Protein AF-A0A679I363-F1 (afdb_monomer_lite)

Organism: NCBI:txid1751046

Secondary structure (DSSP, 8-state):
-HHIIIIISTT-TT-SSSSSPPSEEEEEEHHHHHHHHHHHHHHT-PEEEEEE---TT--HHHHHHHHHHHHHHHHHHHHH-GGGTT--EEEE--HHHH--HHHHHT-TTS--SHHHHTTGGGS-HHHHTTS-SS--TT--SEEEEEEE-TTS-EEEEEEEE----GGGTTS--PPTTPPP---TT-------

Structure (mmCIF, N/CA/C/O backbone):
data_AF-A0A679I363-F1
#
_entry.id   AF-A0A679I363-F1
#
loop_
_atom_site.group_PDB
_atom_site.id
_atom_site.type_symbol
_atom_site.label_atom_id
_atom_site.label_alt_id
_atom_site.label_comp_id
_atom_site.label_asym_id
_atom_site.label_entity_id
_atom_site.label_seq_id
_atom_site.pdbx_PDB_ins_code
_atom_site.Cartn_x
_atom_site.Cartn_y
_atom_site.Cartn_z
_atom_site.occupancy
_atom_site.B_iso_or_equiv
_atom_site.auth_seq_id
_atom_site.auth_comp_id
_atom_site.auth_asym_id
_atom_site.auth_atom_id
_atom_site.pdbx_PDB_model_num
ATOM 1 N N . MET A 1 1 ? 6.541 2.238 17.363 1.00 85.38 1 MET A N 1
ATOM 2 C CA . MET A 1 1 ? 6.808 2.680 15.977 1.00 85.38 1 MET A CA 1
ATOM 3 C C . MET A 1 1 ? 5.741 3.688 15.541 1.00 85.38 1 MET A C 1
ATOM 5 O O . MET A 1 1 ? 4.605 3.543 15.981 1.00 85.38 1 MET A O 1
ATOM 9 N N . ALA A 1 2 ? 6.091 4.707 14.744 1.00 90.81 2 ALA A N 1
ATOM 10 C CA . ALA A 1 2 ? 5.220 5.851 14.433 1.00 90.81 2 ALA A CA 1
ATOM 11 C C . ALA A 1 2 ? 3.953 5.482 13.638 1.00 90.81 2 ALA A C 1
ATOM 13 O O . ALA A 1 2 ? 2.860 5.870 14.044 1.00 90.81 2 ALA A O 1
ATOM 14 N N . LEU A 1 3 ? 4.075 4.658 12.588 1.00 93.06 3 LEU A N 1
ATOM 15 C CA . LEU A 1 3 ? 2.931 4.187 11.789 1.00 93.06 3 LEU A CA 1
ATOM 16 C C . LEU A 1 3 ? 1.890 3.439 12.634 1.00 93.06 3 LEU A C 1
ATOM 18 O O . LEU A 1 3 ? 0.711 3.771 12.573 1.00 93.06 3 LEU A O 1
ATOM 22 N N . LYS A 1 4 ? 2.324 2.499 13.488 1.00 95.06 4 LYS A N 1
ATOM 23 C CA . LYS A 1 4 ? 1.455 1.813 14.467 1.00 95.06 4 LYS A CA 1
ATOM 24 C C . LYS A 1 4 ? 0.712 2.815 15.356 1.00 95.06 4 LYS A C 1
ATOM 26 O O . LYS A 1 4 ? -0.486 2.689 15.560 1.00 95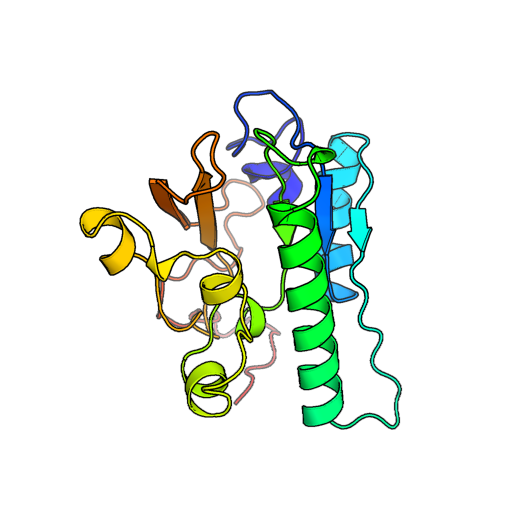.06 4 LYS A O 1
ATOM 31 N N . ALA A 1 5 ? 1.435 3.779 15.923 1.00 95.56 5 ALA A N 1
ATOM 32 C CA . ALA A 1 5 ? 0.883 4.686 16.926 1.00 95.56 5 ALA A CA 1
ATOM 33 C C . ALA A 1 5 ? -0.070 5.737 16.339 1.00 95.56 5 ALA A C 1
ATOM 35 O O . ALA A 1 5 ? -0.952 6.209 17.052 1.00 95.56 5 ALA A O 1
ATOM 36 N N . GLN A 1 6 ? 0.118 6.131 15.077 1.00 95.25 6 GLN A N 1
ATOM 37 C CA . GLN A 1 6 ? -0.657 7.221 14.484 1.00 95.25 6 GLN A CA 1
ATOM 38 C C . GLN A 1 6 ? -1.665 6.783 13.437 1.00 95.25 6 GLN A C 1
ATOM 40 O O . GLN A 1 6 ? -2.694 7.430 13.376 1.00 95.25 6 GLN A O 1
ATOM 45 N N . TYR A 1 7 ? -1.447 5.702 12.684 1.00 95.56 7 TYR A N 1
ATOM 46 C CA . TYR A 1 7 ? -2.292 5.392 11.521 1.00 95.56 7 TYR A CA 1
ATOM 47 C C . TYR A 1 7 ? -2.776 3.942 11.450 1.00 95.56 7 TYR A C 1
ATOM 49 O O . TYR A 1 7 ? -3.963 3.703 11.264 1.00 95.56 7 TYR A O 1
ATOM 57 N N . LEU A 1 8 ? -1.868 2.972 11.588 1.00 95.94 8 LEU A N 1
ATOM 58 C CA . LEU A 1 8 ? -2.139 1.577 11.217 1.00 95.94 8 LEU A CA 1
ATOM 59 C C . LEU A 1 8 ? -2.453 0.651 12.398 1.00 95.94 8 LEU A C 1
ATOM 61 O O . LEU A 1 8 ? -2.799 -0.506 12.181 1.00 95.94 8 LEU A O 1
ATOM 65 N N . GLY A 1 9 ? -2.270 1.096 13.642 1.00 95.56 9 GLY A N 1
ATOM 66 C CA . GLY A 1 9 ? -2.476 0.252 14.821 1.00 95.56 9 GLY A CA 1
ATOM 67 C C . GLY A 1 9 ? -3.881 0.338 15.418 1.00 95.56 9 GLY A C 1
ATOM 68 O O . GLY A 1 9 ? -4.590 1.318 15.212 1.00 95.56 9 GLY A O 1
ATOM 69 N N . LYS A 1 10 ? -4.244 -0.652 16.245 1.00 94.50 10 LYS A N 1
ATOM 70 C CA . LYS A 1 10 ? -5.566 -0.770 16.898 1.00 94.50 10 LYS A CA 1
ATOM 71 C C . LYS A 1 10 ? -6.035 0.469 17.657 1.00 94.50 10 LYS A C 1
ATOM 73 O O . LYS A 1 10 ? -7.217 0.786 17.661 1.00 94.50 10 LYS A O 1
ATOM 78 N N . ASN A 1 11 ? -5.093 1.176 18.275 1.00 93.25 11 ASN A N 1
ATOM 79 C CA . ASN A 1 11 ? -5.343 2.386 19.060 1.00 93.25 11 ASN A CA 1
ATOM 80 C C . ASN A 1 11 ? -4.630 3.600 18.443 1.00 93.25 11 ASN A C 1
ATOM 82 O O . ASN A 1 11 ? -4.097 4.446 19.162 1.00 93.25 11 ASN A O 1
ATOM 86 N N . ALA A 1 12 ? -4.524 3.631 17.114 1.00 95.12 12 ALA A N 1
ATOM 87 C CA . ALA A 1 12 ? -3.884 4.719 16.396 1.00 95.12 12 ALA A CA 1
ATOM 88 C C . ALA A 1 12 ? -4.623 6.050 16.609 1.00 95.12 12 ALA A C 1
ATOM 90 O O . ALA A 1 12 ? -5.845 6.116 16.501 1.00 95.12 12 ALA A O 1
ATOM 91 N N . VAL A 1 13 ? -3.870 7.125 16.865 1.00 94.12 13 VAL A N 1
ATOM 92 C CA . VAL A 1 13 ? -4.429 8.470 17.121 1.00 94.12 13 VAL A CA 1
ATOM 93 C C . VAL A 1 13 ? -5.212 9.016 15.919 1.00 94.12 13 VAL A C 1
ATOM 95 O O . VAL A 1 13 ? -6.231 9.675 16.092 1.00 94.12 13 VAL A O 1
ATOM 98 N N . LYS A 1 14 ? -4.734 8.740 14.704 1.00 93.62 14 LYS A N 1
ATOM 99 C CA . LYS A 1 14 ? -5.312 9.132 13.412 1.00 93.62 14 LYS A CA 1
ATOM 100 C C . LYS A 1 14 ? -5.595 7.868 12.577 1.00 93.62 14 LYS A C 1
ATOM 102 O O . LYS A 1 14 ? -5.136 7.765 11.441 1.00 93.62 14 LYS A O 1
ATOM 107 N N . SER A 1 15 ? -6.255 6.874 13.186 1.00 93.06 15 SER A N 1
ATOM 108 C CA . SER A 1 15 ? -6.525 5.563 12.5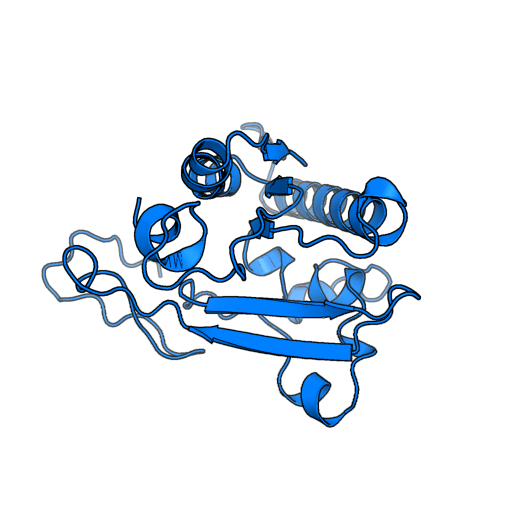68 1.00 93.06 15 SER A CA 1
ATOM 109 C C . SER A 1 15 ? -7.064 5.696 11.140 1.00 93.06 15 SER A C 1
ATOM 111 O O . SER A 1 15 ? -7.990 6.469 10.909 1.00 93.06 15 SER A O 1
ATOM 113 N N . LEU A 1 16 ? -6.507 4.916 10.206 1.00 93.56 16 LEU A N 1
ATOM 114 C CA . LEU A 1 16 ? -7.045 4.772 8.843 1.00 93.56 16 LEU A CA 1
ATOM 115 C C . LEU A 1 16 ? -8.235 3.815 8.764 1.00 93.56 16 LEU A C 1
ATOM 117 O O . LEU A 1 16 ? -8.827 3.650 7.704 1.00 93.56 16 LEU A O 1
ATOM 121 N N . PHE A 1 17 ? -8.552 3.148 9.869 1.00 91.56 17 PHE A N 1
ATOM 122 C CA . PHE A 1 17 ? -9.637 2.185 9.934 1.00 91.56 17 PHE A CA 1
ATOM 123 C C . PHE A 1 17 ? -10.743 2.710 10.838 1.00 91.56 17 PHE A C 1
ATOM 125 O O . PHE A 1 17 ? -10.460 3.190 11.946 1.00 91.56 17 PHE A O 1
ATOM 132 N N . ASP A 1 18 ? -11.990 2.537 10.400 1.00 79.19 18 ASP A N 1
ATOM 133 C CA . ASP A 1 18 ? -13.219 2.903 11.115 1.00 79.19 18 ASP A CA 1
ATOM 134 C C . ASP A 1 18 ? -13.510 1.943 12.281 1.00 79.19 18 ASP A C 1
ATOM 136 O O . ASP A 1 18 ? -14.580 1.354 12.411 1.00 79.19 18 ASP A O 1
ATOM 140 N N . LYS A 1 19 ? -12.517 1.764 13.159 1.00 70.94 19 LYS A N 1
ATOM 141 C CA . LYS A 1 19 ? -12.522 0.894 14.349 1.00 70.94 19 LYS A CA 1
ATOM 142 C C . LYS A 1 19 ? -12.648 -0.610 14.067 1.00 70.94 19 LYS A C 1
ATOM 144 O O . LYS A 1 19 ? -12.566 -1.397 15.010 1.00 70.94 19 LYS A O 1
ATOM 149 N N . SER A 1 20 ? -12.778 -1.025 12.811 1.00 84.81 20 SER A N 1
ATOM 150 C CA . SER A 1 20 ? -12.588 -2.410 12.377 1.00 84.81 20 SER A CA 1
ATOM 151 C C . SER A 1 20 ? -11.118 -2.685 12.076 1.00 84.81 20 SER A C 1
ATOM 153 O O . SER A 1 20 ? -10.414 -1.828 11.548 1.00 84.81 20 SER A O 1
ATOM 155 N N . ALA A 1 21 ? -10.649 -3.889 12.389 1.00 91.44 21 ALA A N 1
ATOM 156 C CA . ALA A 1 21 ? -9.319 -4.306 11.967 1.00 91.44 21 ALA A CA 1
ATOM 157 C C . ALA A 1 21 ? -9.279 -4.478 10.435 1.00 91.44 21 ALA A C 1
ATOM 159 O O . ALA A 1 21 ? -10.285 -4.906 9.859 1.00 91.44 21 ALA A O 1
ATOM 160 N N . PRO A 1 22 ? -8.142 -4.206 9.769 1.00 95.62 22 PRO A N 1
ATOM 161 C CA . PRO A 1 22 ? -7.911 -4.778 8.447 1.00 95.62 22 PRO A CA 1
ATOM 162 C C . PRO A 1 22 ? -7.908 -6.312 8.547 1.00 95.62 22 PRO A C 1
ATOM 164 O O . PRO A 1 22 ? -7.674 -6.874 9.613 1.00 95.62 22 PRO A O 1
ATOM 167 N N . GLU A 1 23 ? -8.148 -7.007 7.443 1.00 95.94 23 GLU A N 1
ATOM 168 C CA . GLU A 1 23 ? -8.170 -8.475 7.424 1.00 95.94 23 GLU A CA 1
ATOM 169 C C . GLU A 1 23 ? -6.748 -9.061 7.409 1.00 95.94 23 GLU A C 1
ATOM 171 O O . GLU A 1 23 ? -6.501 -10.132 7.962 1.00 95.94 23 GLU A O 1
ATOM 176 N N . ALA A 1 24 ? -5.794 -8.354 6.794 1.00 96.12 24 ALA A N 1
ATOM 177 C CA . ALA A 1 24 ? -4.397 -8.765 6.744 1.00 96.12 24 ALA A CA 1
ATOM 178 C C . ALA A 1 24 ? -3.443 -7.598 6.455 1.00 96.12 24 ALA A C 1
ATOM 180 O O . ALA A 1 24 ? -3.825 -6.562 5.902 1.00 96.12 24 ALA A O 1
ATOM 181 N N . PHE A 1 25 ? -2.171 -7.824 6.786 1.00 97.88 25 PHE A N 1
ATOM 182 C CA . PHE A 1 25 ? -1.037 -7.024 6.332 1.00 97.88 25 PHE A CA 1
ATOM 183 C C . PHE A 1 25 ? -0.200 -7.858 5.365 1.00 97.88 25 PHE A C 1
ATOM 185 O O . PHE A 1 25 ? 0.166 -8.985 5.693 1.00 97.88 25 PHE A O 1
ATOM 192 N N . PHE A 1 26 ? 0.109 -7.321 4.189 1.00 97.75 26 PHE A N 1
ATOM 193 C CA . PHE A 1 26 ? 0.975 -7.946 3.191 1.00 97.75 26 PHE A CA 1
ATOM 194 C C . PHE A 1 26 ? 2.331 -7.238 3.162 1.00 97.75 26 PHE A C 1
ATOM 196 O O . PHE A 1 26 ? 2.390 -6.011 3.251 1.00 97.75 26 PHE A O 1
ATOM 203 N N . ALA A 1 27 ? 3.408 -8.006 3.012 1.00 95.94 27 ALA A N 1
ATOM 204 C CA . ALA A 1 27 ? 4.777 -7.498 2.920 1.00 95.94 27 ALA A CA 1
ATOM 205 C C . ALA A 1 27 ? 5.606 -8.299 1.899 1.00 95.94 27 ALA A C 1
ATOM 207 O O . ALA A 1 27 ? 5.305 -9.465 1.648 1.00 95.94 27 ALA A O 1
ATOM 208 N N . THR A 1 28 ? 6.651 -7.693 1.325 1.00 93.12 28 THR A N 1
ATOM 209 C CA . THR A 1 28 ? 7.463 -8.268 0.227 1.00 93.12 28 THR A CA 1
ATOM 210 C C . THR A 1 28 ? 8.939 -8.453 0.558 1.00 93.12 28 THR A C 1
ATOM 212 O O . THR A 1 28 ? 9.505 -9.521 0.358 1.00 93.12 28 THR A O 1
ATOM 215 N N . THR A 1 29 ? 9.579 -7.442 1.132 1.00 89.06 29 THR A N 1
ATOM 216 C CA . THR A 1 29 ? 10.967 -7.486 1.604 1.00 89.06 29 THR A CA 1
ATOM 217 C C . THR A 1 29 ? 11.022 -7.629 3.121 1.00 89.06 29 THR A C 1
ATOM 219 O O . THR A 1 29 ? 10.047 -7.331 3.820 1.00 89.06 29 THR A O 1
ATOM 222 N N . LEU A 1 30 ? 12.195 -7.989 3.652 1.00 88.75 30 LEU A N 1
ATOM 223 C CA . LEU A 1 30 ? 12.461 -7.908 5.092 1.00 88.75 30 LEU A CA 1
ATOM 224 C C . LEU A 1 30 ? 12.158 -6.504 5.642 1.00 88.75 30 LEU A C 1
ATOM 226 O O . LEU A 1 30 ? 11.492 -6.382 6.665 1.00 88.75 30 LEU A O 1
ATOM 230 N N . HIS A 1 31 ? 12.550 -5.452 4.917 1.00 87.69 31 HIS A N 1
ATOM 231 C CA . HIS A 1 31 ? 12.272 -4.074 5.314 1.00 87.69 31 HIS A CA 1
ATOM 232 C C . HIS A 1 31 ? 10.764 -3.792 5.440 1.00 87.69 31 HIS A C 1
ATOM 234 O O . HIS A 1 31 ? 10.307 -3.254 6.449 1.00 87.69 31 HIS A O 1
ATOM 240 N N . SER A 1 32 ? 9.965 -4.210 4.453 1.00 91.38 32 SER A N 1
ATOM 241 C CA . SER A 1 32 ? 8.506 -4.050 4.513 1.00 91.38 32 SER A CA 1
ATOM 242 C C . SER A 1 32 ? 7.855 -4.884 5.626 1.00 91.38 32 SER A C 1
ATOM 244 O O . SER A 1 32 ? 6.895 -4.429 6.250 1.00 91.38 32 SER A O 1
ATOM 246 N N . LEU A 1 33 ? 8.400 -6.068 5.933 1.00 93.25 33 LEU A N 1
ATOM 247 C CA . LEU A 1 33 ? 7.943 -6.910 7.040 1.00 93.25 33 LEU A CA 1
ATOM 248 C C . LEU A 1 33 ? 8.214 -6.237 8.389 1.00 93.25 33 LEU A C 1
ATOM 250 O O . LEU A 1 33 ? 7.309 -6.148 9.220 1.00 93.25 33 LEU A O 1
ATOM 254 N N . GLU A 1 34 ? 9.426 -5.728 8.604 1.00 91.56 34 GLU A N 1
ATOM 255 C CA . GLU A 1 34 ? 9.794 -4.977 9.810 1.00 91.56 34 GLU A CA 1
ATOM 256 C C . GLU A 1 34 ? 8.903 -3.743 10.003 1.00 91.56 34 GLU A C 1
ATOM 258 O O . GLU A 1 34 ? 8.503 -3.431 11.127 1.00 91.56 34 GLU A O 1
ATOM 263 N N . LEU A 1 35 ? 8.535 -3.073 8.905 1.00 91.56 35 LEU A N 1
ATOM 264 C CA . LEU A 1 35 ? 7.637 -1.922 8.925 1.00 91.56 35 LEU A CA 1
ATOM 265 C C . LEU A 1 35 ? 6.190 -2.315 9.291 1.00 91.56 35 LEU A C 1
ATOM 267 O O . LEU A 1 35 ? 5.540 -1.631 10.087 1.00 91.56 35 LEU A O 1
ATOM 271 N N . ALA A 1 36 ? 5.678 -3.412 8.728 1.00 95.12 36 ALA A N 1
ATOM 272 C CA . ALA A 1 36 ? 4.300 -3.866 8.929 1.00 95.12 36 ALA A CA 1
ATOM 273 C C . ALA A 1 36 ? 4.070 -4.505 10.309 1.00 95.12 36 ALA A C 1
ATOM 275 O O . ALA A 1 36 ? 3.020 -4.300 10.928 1.00 95.12 36 ALA A O 1
ATOM 276 N N . SER A 1 37 ? 5.056 -5.258 10.808 1.00 96.38 37 SER A N 1
ATOM 277 C CA . SER A 1 37 ? 4.897 -6.159 11.958 1.00 96.38 37 SER A CA 1
ATOM 278 C C . SER A 1 37 ? 4.352 -5.468 13.213 1.00 96.38 37 SER A C 1
ATOM 280 O O . SER A 1 37 ? 3.385 -5.974 13.782 1.00 96.38 37 SER A O 1
ATOM 282 N N . PRO A 1 38 ? 4.848 -4.287 13.643 1.00 96.94 38 PRO A N 1
ATOM 283 C CA . PRO A 1 38 ? 4.336 -3.652 14.857 1.00 96.94 38 PRO A CA 1
ATOM 284 C C . PRO A 1 38 ? 2.864 -3.231 14.768 1.00 96.94 38 PRO A C 1
ATOM 286 O O . PRO A 1 38 ? 2.192 -3.151 15.804 1.00 96.94 38 PRO A O 1
ATOM 289 N N . ALA A 1 39 ? 2.379 -2.904 13.564 1.00 96.81 39 ALA A N 1
ATOM 290 C CA . ALA A 1 39 ? 0.982 -2.558 13.325 1.00 96.81 39 ALA A CA 1
ATOM 291 C C . ALA A 1 39 ? 0.103 -3.815 13.325 1.00 96.81 39 ALA A C 1
ATOM 293 O O . ALA A 1 39 ? -0.869 -3.848 14.080 1.00 96.81 39 ALA A O 1
ATOM 294 N N . ALA A 1 40 ? 0.491 -4.854 12.580 1.00 96.94 40 ALA A N 1
ATOM 295 C CA . ALA A 1 40 ? -0.212 -6.139 12.537 1.00 96.94 40 ALA A CA 1
ATOM 296 C C . ALA A 1 40 ? -0.352 -6.775 13.932 1.00 96.94 40 ALA A C 1
ATOM 298 O O . ALA A 1 40 ? -1.458 -7.105 14.360 1.00 96.94 40 ALA A O 1
ATOM 299 N N . ASP A 1 41 ? 0.744 -6.808 14.695 1.00 97.12 41 ASP A N 1
ATOM 300 C CA . ASP A 1 41 ? 0.787 -7.286 16.081 1.00 97.12 41 ASP A CA 1
ATOM 301 C C . ASP A 1 41 ? -0.209 -6.546 16.989 1.00 97.12 41 ASP A C 1
ATOM 303 O O . ASP A 1 41 ? -0.905 -7.153 17.798 1.00 97.12 41 ASP A O 1
ATOM 307 N N . SER A 1 42 ? -0.376 -5.230 16.804 1.00 96.69 42 SER A N 1
ATOM 308 C CA . SER A 1 42 ? -1.327 -4.451 17.613 1.00 96.69 42 SER A CA 1
ATOM 309 C C . SER A 1 42 ? -2.792 -4.855 17.415 1.00 96.69 42 SER A C 1
ATOM 311 O O . SER A 1 42 ? -3.623 -4.583 18.283 1.00 96.69 42 SER A O 1
ATOM 313 N N . TRP A 1 43 ? -3.094 -5.496 16.285 1.00 96.19 43 TRP A N 1
ATOM 314 C CA . TRP A 1 43 ? -4.401 -6.055 15.962 1.00 96.19 43 TRP A CA 1
ATOM 315 C C . TRP A 1 43 ? -4.501 -7.557 16.266 1.00 96.19 43 TRP A C 1
ATOM 317 O O . TRP A 1 43 ? -5.601 -8.097 16.200 1.00 96.19 43 TRP A O 1
ATOM 327 N N . GLY A 1 44 ? -3.396 -8.225 16.623 1.00 95.88 44 GLY A N 1
ATOM 328 C CA . GLY A 1 44 ? -3.338 -9.683 16.767 1.00 95.88 44 GLY A CA 1
ATOM 329 C C . GLY A 1 44 ? -3.426 -10.423 15.428 1.00 95.88 44 GLY A C 1
ATOM 330 O O . GLY A 1 44 ? -3.948 -11.534 15.379 1.00 95.88 44 GLY A O 1
ATOM 331 N N . LEU A 1 45 ? -2.967 -9.794 14.342 1.00 96.25 45 LEU A N 1
ATOM 332 C CA . LEU A 1 45 ? -3.060 -10.319 12.979 1.00 96.25 45 LEU A CA 1
ATOM 333 C C . LEU A 1 45 ? -1.694 -10.773 12.452 1.00 96.25 45 LEU A C 1
ATOM 335 O O . LEU A 1 45 ? -0.673 -10.176 12.803 1.00 96.25 45 LEU A O 1
ATOM 339 N N . PRO A 1 46 ? -1.657 -11.783 11.565 1.00 92.56 46 PRO A N 1
ATOM 340 C CA . PRO A 1 46 ? -0.430 -12.157 10.880 1.00 92.56 46 PRO A CA 1
ATOM 341 C C . PRO A 1 46 ? -0.040 -11.122 9.814 1.00 92.56 46 PRO A C 1
ATOM 343 O O . PRO A 1 46 ? -0.887 -10.427 9.245 1.00 92.56 46 PRO A O 1
ATOM 346 N N . VAL A 1 47 ? 1.254 -11.091 9.489 1.00 96.81 47 VAL A N 1
ATOM 347 C CA . VAL A 1 47 ? 1.746 -10.515 8.232 1.00 96.81 47 VAL A CA 1
ATOM 348 C C . VAL A 1 47 ? 1.894 -11.654 7.225 1.00 96.81 47 VAL A C 1
ATOM 350 O O . VAL A 1 47 ? 2.639 -12.601 7.470 1.00 96.81 47 VAL A O 1
ATOM 353 N N . ILE A 1 48 ? 1.189 -11.573 6.098 1.00 96.81 48 ILE A N 1
ATOM 354 C CA . ILE A 1 48 ? 1.344 -12.505 4.978 1.00 96.81 48 ILE A CA 1
ATOM 355 C C . ILE A 1 48 ? 2.503 -12.011 4.118 1.00 96.81 48 ILE A C 1
ATOM 357 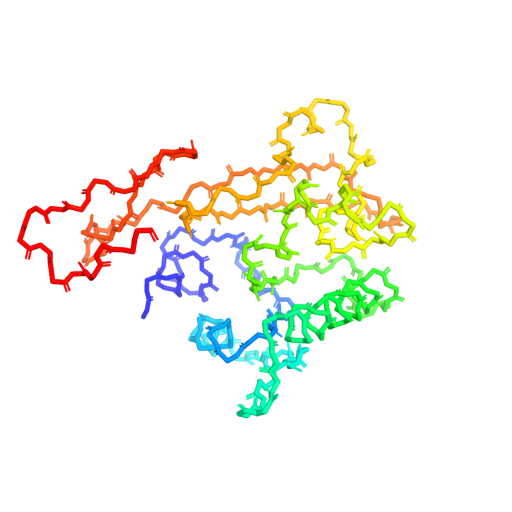O O . ILE A 1 48 ? 2.487 -10.893 3.598 1.00 96.81 48 ILE A O 1
ATOM 361 N N . THR A 1 49 ? 3.535 -12.838 3.996 1.00 94.94 49 THR A N 1
ATOM 362 C CA . THR A 1 49 ? 4.765 -12.470 3.302 1.00 94.94 49 THR A CA 1
ATOM 363 C C . THR A 1 49 ? 4.806 -13.056 1.897 1.00 94.94 49 THR A C 1
ATOM 365 O O . THR A 1 49 ? 4.743 -14.264 1.685 1.00 94.94 49 THR A O 1
ATOM 368 N N . TYR A 1 50 ? 4.992 -12.174 0.926 1.00 94.44 50 TYR A N 1
ATOM 369 C CA . TYR A 1 50 ? 5.353 -12.494 -0.450 1.00 94.44 50 TYR A CA 1
ATOM 370 C C . TYR A 1 50 ? 6.858 -12.294 -0.596 1.00 94.44 50 TYR A C 1
ATOM 372 O O . TYR A 1 50 ? 7.323 -11.387 -1.281 1.00 94.44 50 TYR A O 1
ATOM 380 N N . ALA A 1 51 ? 7.607 -13.079 0.181 1.00 86.12 51 ALA A N 1
ATOM 381 C CA . ALA A 1 51 ? 8.979 -12.760 0.537 1.00 86.12 51 ALA A CA 1
ATOM 382 C C . ALA A 1 51 ? 9.948 -12.823 -0.653 1.00 86.12 51 ALA A C 1
ATOM 384 O O . ALA A 1 51 ? 9.998 -13.808 -1.393 1.00 86.12 51 ALA A O 1
ATOM 385 N N . VAL A 1 52 ? 10.791 -11.798 -0.748 1.00 83.25 52 VAL A N 1
ATOM 386 C CA . VAL A 1 52 ? 12.045 -11.799 -1.499 1.00 83.25 52 VAL A CA 1
ATOM 387 C C . VAL A 1 52 ? 13.194 -11.696 -0.506 1.00 83.25 52 VAL A C 1
ATOM 389 O O . VAL A 1 52 ? 13.289 -10.728 0.250 1.00 83.25 52 VAL A O 1
ATOM 392 N N . VAL A 1 53 ? 14.070 -12.699 -0.517 1.00 80.94 53 VAL A N 1
ATOM 393 C CA . VAL A 1 53 ? 15.288 -12.733 0.300 1.00 80.94 53 VAL A CA 1
ATOM 394 C C . VAL A 1 53 ? 16.475 -12.709 -0.658 1.00 80.94 53 VAL A C 1
ATOM 396 O O . VAL A 1 53 ? 16.829 -13.762 -1.184 1.00 80.94 53 VAL A O 1
ATOM 399 N N . PRO A 1 54 ? 17.058 -11.532 -0.947 1.00 75.81 54 PRO A N 1
ATOM 400 C CA . PRO A 1 54 ? 18.155 -11.439 -1.900 1.00 75.81 54 PRO A CA 1
ATOM 401 C C . PRO A 1 54 ? 19.348 -12.259 -1.396 1.00 75.81 54 PRO A C 1
ATOM 403 O O . PRO A 1 54 ? 19.822 -12.055 -0.277 1.00 75.81 54 PRO A O 1
ATOM 406 N N . LEU A 1 55 ? 19.811 -13.204 -2.214 1.00 80.50 55 LEU A N 1
ATOM 407 C CA . LEU A 1 55 ? 21.031 -13.963 -1.944 1.00 80.50 55 LEU A CA 1
ATOM 408 C C . LEU A 1 55 ? 22.245 -13.142 -2.385 1.00 80.50 55 LEU A C 1
ATOM 410 O O . LEU A 1 55 ? 22.139 -12.313 -3.285 1.00 80.50 55 LEU A O 1
ATOM 414 N N . ALA A 1 56 ? 23.402 -13.379 -1.761 1.00 78.75 56 ALA A N 1
ATOM 415 C CA . ALA A 1 56 ? 24.615 -12.586 -1.987 1.00 78.75 56 ALA A CA 1
ATOM 416 C C . ALA A 1 56 ? 25.096 -12.568 -3.452 1.00 78.75 56 ALA A C 1
ATOM 418 O O . ALA A 1 56 ? 25.809 -11.651 -3.846 1.00 78.75 56 ALA A O 1
ATOM 419 N N . GLU A 1 57 ? 24.708 -13.571 -4.237 1.00 86.25 57 GLU A N 1
ATOM 420 C CA . GLU A 1 57 ? 25.111 -13.742 -5.635 1.00 86.25 57 GLU A CA 1
ATOM 421 C C . GLU A 1 57 ? 24.137 -13.103 -6.631 1.00 86.25 57 GLU A C 1
ATOM 423 O O . GLU A 1 57 ? 24.448 -13.035 -7.814 1.00 86.25 57 GLU A O 1
ATOM 428 N N . MET A 1 58 ? 22.976 -12.628 -6.166 1.00 85.25 58 MET A N 1
ATOM 429 C CA . MET A 1 58 ? 21.975 -12.026 -7.042 1.00 85.25 58 MET A CA 1
ATOM 430 C C . MET A 1 58 ? 22.329 -10.581 -7.373 1.00 85.25 58 MET A C 1
ATOM 432 O O . MET A 1 58 ? 22.584 -9.770 -6.476 1.00 85.25 58 MET A O 1
ATOM 436 N N . ASP A 1 59 ? 22.256 -10.230 -8.651 1.00 88.69 59 ASP A N 1
ATOM 437 C CA . ASP A 1 59 ? 22.397 -8.844 -9.071 1.00 88.69 59 ASP A CA 1
ATOM 438 C C . ASP A 1 59 ? 21.104 -8.026 -8.855 1.00 88.69 59 ASP A C 1
ATOM 440 O O . ASP A 1 59 ? 20.032 -8.528 -8.499 1.00 88.69 59 ASP A O 1
ATOM 444 N N . ALA A 1 60 ? 21.196 -6.709 -9.052 1.00 84.81 60 ALA A N 1
ATOM 445 C CA . ALA A 1 60 ? 20.066 -5.806 -8.844 1.00 84.81 60 ALA A CA 1
ATOM 446 C C . ALA A 1 60 ? 18.882 -6.071 -9.796 1.00 84.81 60 ALA A C 1
ATOM 448 O O . ALA A 1 60 ? 17.735 -5.802 -9.429 1.00 84.81 60 ALA A O 1
ATOM 449 N N . VAL A 1 61 ? 19.141 -6.571 -11.007 1.00 86.56 61 VAL A N 1
ATOM 450 C CA . VAL A 1 61 ? 18.109 -6.899 -11.998 1.00 86.56 61 VAL A CA 1
ATOM 451 C C . VAL A 1 61 ? 17.389 -8.176 -11.582 1.00 86.56 61 VAL A C 1
ATOM 453 O O . VAL A 1 61 ? 16.159 -8.204 -11.572 1.00 86.56 61 VAL A O 1
ATOM 456 N N . GLU A 1 62 ? 18.126 -9.200 -11.160 1.00 89.38 62 GLU A N 1
ATOM 457 C CA . GLU A 1 62 ? 17.574 -10.455 -10.653 1.00 89.38 62 GLU A CA 1
ATOM 458 C C . GLU A 1 62 ? 16.705 -10.231 -9.414 1.00 89.38 62 GLU A C 1
ATOM 460 O O . GLU A 1 62 ? 15.569 -10.713 -9.355 1.00 89.38 62 GLU A O 1
ATOM 465 N N . VAL A 1 63 ? 17.185 -9.433 -8.453 1.00 87.50 63 VAL A N 1
ATOM 466 C CA . VAL A 1 63 ? 16.392 -9.051 -7.276 1.00 87.50 63 VAL A CA 1
ATOM 467 C C . VAL A 1 63 ? 15.133 -8.299 -7.702 1.00 87.50 63 VAL A C 1
ATOM 469 O O . VAL A 1 63 ? 14.040 -8.631 -7.243 1.00 87.50 63 VAL A O 1
ATOM 472 N N . SER A 1 64 ? 15.249 -7.328 -8.615 1.00 87.62 64 SER A N 1
ATOM 473 C CA . SER A 1 64 ? 14.095 -6.565 -9.103 1.00 87.62 64 SER A CA 1
ATOM 474 C C . SER A 1 64 ? 13.051 -7.465 -9.767 1.00 87.62 64 SER A C 1
ATOM 476 O O . SER A 1 64 ? 11.863 -7.337 -9.468 1.00 87.62 64 SER A O 1
ATOM 478 N N . ASN A 1 65 ? 13.478 -8.408 -10.610 1.00 89.38 65 ASN A N 1
ATOM 479 C CA . ASN A 1 65 ? 12.600 -9.375 -11.269 1.00 89.38 65 ASN A CA 1
ATOM 480 C C . ASN A 1 65 ? 11.907 -10.296 -10.259 1.00 89.38 65 ASN A C 1
ATOM 482 O O . ASN A 1 65 ? 10.719 -10.602 -10.402 1.00 89.38 65 ASN A O 1
ATOM 486 N N . TRP A 1 66 ? 12.613 -10.714 -9.204 1.00 90.81 66 TRP A N 1
ATOM 487 C CA . TRP A 1 66 ? 12.010 -11.524 -8.152 1.00 90.81 66 TRP A CA 1
ATOM 488 C C . TRP A 1 66 ? 10.937 -10.746 -7.384 1.00 90.81 66 TRP A C 1
ATOM 490 O O . TRP A 1 66 ? 9.835 -11.270 -7.193 1.00 90.81 66 TRP A O 1
ATOM 500 N N . VAL A 1 67 ? 11.198 -9.480 -7.035 1.00 91.12 67 VAL A N 1
ATOM 501 C CA . VAL A 1 67 ? 10.193 -8.601 -6.409 1.00 91.12 67 VAL A CA 1
ATOM 502 C C . VAL A 1 67 ? 9.009 -8.376 -7.346 1.00 91.12 67 VAL A C 1
ATOM 504 O O . VAL A 1 67 ? 7.868 -8.469 -6.898 1.00 91.12 67 VAL A O 1
ATOM 507 N N . THR A 1 68 ? 9.225 -8.183 -8.649 1.00 93.25 68 THR A N 1
ATOM 508 C CA . THR A 1 68 ? 8.134 -8.076 -9.632 1.00 93.25 68 THR A CA 1
ATOM 509 C C . THR A 1 68 ? 7.267 -9.336 -9.648 1.00 93.25 68 THR A C 1
ATOM 511 O O . THR A 1 68 ? 6.040 -9.245 -9.590 1.00 93.25 68 THR A O 1
ATOM 514 N N . ASN A 1 69 ? 7.871 -10.526 -9.628 1.00 94.12 69 ASN A N 1
ATOM 515 C CA . ASN A 1 69 ? 7.127 -11.784 -9.560 1.00 94.12 69 ASN A CA 1
ATOM 516 C C . ASN A 1 69 ? 6.325 -11.925 -8.258 1.00 94.12 69 ASN A C 1
ATOM 518 O O . ASN A 1 69 ? 5.165 -12.338 -8.302 1.00 94.12 69 ASN A O 1
ATOM 522 N N . GLN A 1 70 ? 6.895 -11.549 -7.109 1.00 95.38 70 GLN A N 1
ATOM 523 C CA . GLN A 1 70 ? 6.155 -11.540 -5.842 1.00 95.38 70 GLN A CA 1
ATOM 524 C C . GLN A 1 70 ? 5.038 -10.491 -5.823 1.00 95.38 70 GLN A C 1
ATOM 526 O O . GLN A 1 70 ? 3.963 -10.756 -5.295 1.00 95.38 70 GLN A O 1
ATOM 531 N N . THR A 1 71 ? 5.240 -9.344 -6.474 1.00 96.06 71 THR A N 1
ATOM 532 C CA . THR A 1 71 ? 4.222 -8.289 -6.626 1.00 96.06 71 THR A CA 1
ATOM 533 C C . THR A 1 71 ? 3.026 -8.804 -7.418 1.00 96.06 71 THR A C 1
ATOM 535 O O . THR A 1 71 ? 1.884 -8.669 -6.983 1.00 96.06 71 THR A O 1
ATOM 538 N N . ARG A 1 72 ? 3.281 -9.493 -8.536 1.00 96.25 72 ARG A N 1
ATOM 539 C CA . ARG A 1 72 ? 2.235 -10.138 -9.341 1.00 96.25 72 ARG A CA 1
ATOM 540 C C . ARG A 1 72 ? 1.489 -11.210 -8.558 1.00 96.25 72 ARG A C 1
ATOM 542 O O . ARG A 1 72 ? 0.265 -11.270 -8.646 1.00 96.25 72 ARG A O 1
ATOM 549 N N . ARG A 1 73 ? 2.200 -12.037 -7.784 1.00 96.56 73 ARG A N 1
ATOM 550 C CA . ARG A 1 73 ? 1.587 -13.061 -6.920 1.00 96.56 73 ARG A CA 1
ATOM 551 C C . ARG A 1 73 ? 0.688 -12.436 -5.856 1.00 96.56 73 ARG A C 1
ATOM 553 O O . ARG A 1 73 ? -0.454 -12.861 -5.738 1.00 96.56 73 ARG A O 1
ATOM 560 N N . ALA A 1 74 ? 1.170 -11.407 -5.161 1.00 97.19 74 ALA A N 1
ATOM 561 C CA . ALA A 1 74 ? 0.408 -10.699 -4.136 1.00 97.19 74 ALA A CA 1
ATOM 562 C C . ALA A 1 74 ? -0.861 -10.053 -4.699 1.00 97.19 74 ALA A C 1
ATOM 564 O O . ALA A 1 74 ? -1.937 -10.220 -4.134 1.00 97.19 74 ALA A O 1
ATOM 565 N N . ALA A 1 75 ? -0.755 -9.363 -5.838 1.00 96.94 75 ALA A N 1
ATOM 566 C CA . ALA A 1 75 ? -1.915 -8.762 -6.487 1.00 96.94 75 ALA A CA 1
ATOM 567 C C . ALA A 1 75 ? -2.891 -9.819 -7.029 1.00 96.94 75 ALA A C 1
ATOM 569 O O . ALA A 1 75 ? -4.099 -9.648 -6.920 1.00 96.94 75 ALA A O 1
ATOM 570 N N . THR A 1 76 ? -2.387 -10.933 -7.571 1.00 95.94 76 THR A N 1
ATOM 571 C CA . THR A 1 76 ? -3.239 -12.039 -8.039 1.00 95.94 76 THR A CA 1
ATOM 572 C C . THR A 1 76 ? -4.013 -12.666 -6.884 1.00 95.94 76 THR A C 1
ATOM 574 O O . THR A 1 76 ? -5.213 -12.877 -7.018 1.00 95.94 76 THR A O 1
ATOM 577 N N . ASP A 1 77 ? -3.355 -12.943 -5.754 1.00 96.62 77 ASP A N 1
ATOM 578 C CA . ASP A 1 77 ? -4.040 -13.443 -4.561 1.00 96.62 77 ASP A CA 1
ATOM 579 C C . ASP A 1 77 ? -5.074 -12.426 -4.070 1.00 96.62 77 ASP A C 1
ATOM 581 O O . ASP A 1 77 ? -6.239 -12.782 -3.936 1.00 96.62 77 ASP A O 1
ATOM 585 N N . LEU A 1 78 ? -4.698 -11.150 -3.914 1.00 96.12 78 LEU A N 1
ATOM 586 C CA . LEU A 1 78 ? -5.612 -10.100 -3.454 1.00 96.12 78 LEU A CA 1
ATOM 587 C C . LEU A 1 78 ? -6.871 -9.985 -4.326 1.00 96.12 78 LEU A C 1
ATOM 589 O O . LEU A 1 78 ? -7.974 -9.886 -3.796 1.00 96.12 78 LEU A O 1
ATOM 593 N N . MET A 1 79 ? -6.703 -9.994 -5.650 1.00 94.69 79 MET A N 1
ATOM 594 C CA . MET A 1 79 ? -7.791 -9.713 -6.590 1.00 94.69 79 MET A CA 1
ATOM 595 C C . MET A 1 79 ? -8.648 -10.935 -6.934 1.00 94.69 79 MET A C 1
ATOM 597 O O . MET A 1 79 ? -9.779 -10.753 -7.377 1.00 94.69 79 MET A O 1
ATOM 601 N N . ASN A 1 80 ? -8.128 -12.157 -6.771 1.00 95.06 80 ASN A N 1
ATOM 602 C CA . ASN A 1 80 ? -8.824 -13.373 -7.209 1.00 95.06 80 ASN A CA 1
ATOM 603 C C . ASN A 1 80 ? -9.237 -14.300 -6.062 1.00 95.06 80 ASN A C 1
ATOM 605 O O . ASN A 1 80 ? -10.052 -15.195 -6.282 1.00 95.06 80 ASN A O 1
ATOM 609 N N . ASN A 1 81 ? -8.670 -14.147 -4.864 1.00 95.69 81 ASN A N 1
ATOM 610 C CA . ASN A 1 81 ? -9.022 -14.977 -3.721 1.00 95.69 81 ASN A CA 1
ATOM 611 C C . ASN A 1 81 ? -10.247 -14.386 -2.998 1.00 95.69 81 ASN A C 1
ATOM 613 O O . ASN A 1 81 ? -10.136 -13.316 -2.389 1.00 95.69 81 ASN A O 1
ATOM 617 N N . PRO A 1 82 ? -11.398 -15.092 -2.965 1.00 94.81 82 PRO A N 1
ATOM 618 C CA . PRO A 1 82 ? -12.619 -14.579 -2.344 1.00 94.81 82 PRO A CA 1
ATOM 619 C C . PRO A 1 82 ? -12.470 -14.220 -0.864 1.00 94.81 82 PRO A C 1
ATOM 621 O O . PRO A 1 82 ? -13.265 -13.440 -0.345 1.00 94.81 82 PRO A O 1
ATOM 624 N N . ARG A 1 83 ? -11.444 -14.754 -0.184 1.00 95.19 83 ARG A N 1
ATOM 625 C CA . ARG A 1 83 ? -11.107 -14.404 1.201 1.00 95.19 83 ARG A CA 1
ATOM 626 C C . ARG A 1 83 ? -10.923 -12.895 1.405 1.00 95.19 83 ARG A C 1
ATOM 628 O O . ARG A 1 83 ? -11.216 -12.405 2.493 1.00 95.19 83 ARG A O 1
ATOM 635 N N . TRP A 1 84 ? -10.443 -12.174 0.393 1.00 94.94 84 TRP A N 1
ATOM 636 C CA . TRP A 1 84 ? -10.125 -10.746 0.499 1.00 94.94 84 TRP A CA 1
ATOM 637 C C . TRP A 1 84 ? -11.227 -9.825 -0.022 1.00 94.94 84 TRP A C 1
ATOM 639 O O . TRP A 1 84 ? -11.139 -8.608 0.130 1.00 94.94 84 TRP A O 1
ATOM 649 N N . HIS A 1 85 ? -12.280 -10.372 -0.627 1.00 93.50 85 HIS A N 1
ATOM 650 C CA . HIS A 1 85 ? -13.344 -9.559 -1.201 1.00 93.50 85 HIS A CA 1
ATOM 651 C C . HIS A 1 85 ? -14.075 -8.765 -0.117 1.00 93.50 85 HIS A C 1
ATOM 653 O O . HIS A 1 85 ? -14.446 -9.307 0.924 1.00 93.50 85 HIS A O 1
ATOM 659 N N . GLN A 1 86 ? -14.309 -7.476 -0.386 1.00 92.19 86 GLN A N 1
ATOM 660 C CA . GLN A 1 86 ? -14.957 -6.543 0.548 1.00 92.19 86 GLN A CA 1
ATOM 661 C C . GLN A 1 86 ? -14.209 -6.405 1.888 1.00 92.19 86 GLN A C 1
ATOM 663 O O . GLN A 1 86 ? -14.793 -6.017 2.900 1.00 92.19 86 GLN A O 1
ATOM 668 N N . LYS A 1 87 ? -12.913 -6.739 1.909 1.00 94.81 87 LYS A N 1
ATOM 669 C CA . LYS A 1 87 ? -12.036 -6.584 3.067 1.00 94.81 87 LYS A CA 1
ATOM 670 C C . LYS A 1 87 ? -11.039 -5.464 2.840 1.00 94.81 87 LYS A C 1
ATOM 672 O O . LYS A 1 87 ? -10.608 -5.206 1.721 1.00 94.81 87 LYS A O 1
ATOM 677 N N . THR A 1 88 ? -10.605 -4.851 3.933 1.00 95.94 88 THR A N 1
ATOM 678 C CA . THR A 1 88 ? -9.458 -3.946 3.918 1.00 95.94 88 THR A CA 1
ATOM 679 C C . THR A 1 88 ? -8.181 -4.752 4.119 1.00 95.94 88 THR A C 1
ATOM 681 O O . THR A 1 88 ? -8.027 -5.427 5.137 1.00 95.94 88 THR A O 1
ATOM 684 N N . VAL A 1 89 ? -7.250 -4.663 3.173 1.00 96.56 89 VAL A N 1
ATOM 685 C CA . VAL A 1 89 ? -5.908 -5.253 3.270 1.00 96.56 89 VAL A CA 1
ATOM 686 C C . VAL A 1 89 ? -4.881 -4.132 3.206 1.00 96.56 89 VAL A C 1
ATOM 688 O O . VAL A 1 89 ? -4.989 -3.225 2.384 1.00 96.56 89 VAL A O 1
ATOM 691 N N . VAL A 1 90 ? -3.871 -4.187 4.072 1.00 97.38 90 VAL A N 1
ATOM 692 C CA . VAL A 1 90 ? -2.758 -3.231 4.055 1.00 97.38 90 VAL A CA 1
ATOM 693 C C . VAL A 1 90 ? -1.593 -3.852 3.302 1.00 97.38 90 VAL A C 1
ATOM 695 O O . VAL A 1 90 ? -1.023 -4.831 3.771 1.00 97.38 90 VAL A O 1
ATOM 698 N N . MET A 1 91 ? -1.198 -3.275 2.170 1.00 97.38 91 MET A N 1
ATOM 699 C CA . MET A 1 91 ? -0.002 -3.703 1.438 1.00 97.38 91 MET A CA 1
ATOM 700 C C . MET A 1 91 ? 1.168 -2.770 1.749 1.00 97.38 91 MET A C 1
ATOM 702 O O . MET A 1 91 ? 1.126 -1.584 1.428 1.00 97.38 91 MET A O 1
ATOM 706 N N . VAL A 1 92 ? 2.222 -3.301 2.369 1.00 95.06 92 VAL A N 1
ATOM 707 C CA . VAL A 1 92 ? 3.474 -2.581 2.620 1.00 95.06 92 VAL A CA 1
ATOM 708 C C . VAL A 1 92 ? 4.503 -3.042 1.598 1.00 95.06 92 VAL A C 1
ATOM 710 O O . VAL A 1 92 ? 4.886 -4.210 1.580 1.00 95.06 92 VAL A O 1
ATOM 713 N N . TRP A 1 93 ? 4.929 -2.134 0.723 1.00 93.56 93 TRP A N 1
ATOM 714 C CA . TRP A 1 93 ? 5.670 -2.497 -0.483 1.00 93.56 93 TRP A CA 1
ATOM 715 C C . TRP A 1 93 ? 6.800 -1.517 -0.800 1.00 93.56 93 TRP A C 1
ATOM 717 O O . TRP A 1 93 ? 6.778 -0.366 -0.365 1.00 93.56 93 TRP A O 1
ATOM 727 N N . GLU A 1 94 ? 7.778 -1.970 -1.584 1.00 88.94 94 GLU A N 1
ATOM 728 C CA . GLU A 1 94 ? 8.852 -1.112 -2.089 1.00 88.94 94 GLU A CA 1
ATOM 729 C C . GLU A 1 94 ? 8.301 -0.129 -3.126 1.00 88.94 94 GLU A C 1
ATOM 731 O O . GLU A 1 94 ? 7.601 -0.520 -4.061 1.00 88.94 94 GLU A O 1
ATOM 736 N N . HIS A 1 95 ? 8.666 1.148 -3.009 1.00 88.44 95 HIS A N 1
ATOM 737 C CA . HIS A 1 95 ? 8.151 2.238 -3.847 1.00 88.44 95 HIS A CA 1
ATOM 738 C C . HIS A 1 95 ? 8.185 1.972 -5.366 1.00 88.44 95 HIS A C 1
ATOM 740 O O . HIS A 1 95 ? 7.206 2.236 -6.065 1.00 88.44 95 HIS A O 1
ATOM 746 N N . LYS A 1 96 ? 9.273 1.377 -5.874 1.00 88.25 96 LYS A N 1
ATOM 747 C CA . LYS A 1 96 ? 9.467 1.047 -7.295 1.00 88.25 96 LYS A CA 1
ATOM 748 C C . LYS A 1 96 ? 8.465 0.017 -7.804 1.00 88.25 96 LYS A C 1
ATOM 750 O O . LYS A 1 96 ? 8.209 -0.018 -8.999 1.00 88.25 96 LYS A O 1
ATOM 755 N N . HIS A 1 97 ? 7.913 -0.798 -6.915 1.00 93.19 97 HIS A N 1
ATOM 756 C CA . HIS A 1 97 ? 6.916 -1.813 -7.231 1.00 93.19 97 HIS A CA 1
ATOM 757 C C . HIS A 1 97 ? 5.504 -1.377 -6.825 1.00 93.19 97 HIS A C 1
ATOM 759 O O . HIS A 1 97 ? 4.556 -2.109 -7.087 1.00 93.19 97 HIS A O 1
ATOM 765 N N . ILE A 1 98 ? 5.339 -0.181 -6.244 1.00 95.00 98 ILE A N 1
ATOM 766 C CA . ILE A 1 98 ? 4.031 0.479 -6.126 1.00 95.00 98 ILE A CA 1
ATOM 767 C C . ILE A 1 98 ? 3.676 1.156 -7.454 1.00 95.00 98 ILE A C 1
ATOM 769 O O . ILE A 1 98 ? 2.620 0.872 -8.015 1.00 95.00 98 ILE A O 1
ATOM 773 N N . ALA A 1 99 ? 4.563 2.018 -7.966 1.00 95.12 99 ALA A N 1
ATOM 774 C CA . ALA A 1 99 ? 4.411 2.678 -9.264 1.00 95.12 99 ALA A CA 1
ATOM 775 C C . ALA A 1 99 ? 5.769 3.113 -9.836 1.00 95.12 99 ALA A C 1
ATOM 777 O O . ALA A 1 99 ? 6.527 3.808 -9.151 1.00 95.12 99 ALA A O 1
ATOM 778 N N . ASN A 1 100 ? 6.079 2.751 -11.085 1.00 94.81 100 ASN A N 1
ATOM 779 C CA . ASN A 1 100 ? 7.338 3.140 -11.733 1.00 94.81 100 ASN A CA 1
ATOM 780 C C . ASN A 1 100 ? 7.221 3.166 -13.263 1.00 94.81 100 ASN A C 1
ATOM 782 O O . ASN A 1 100 ? 7.364 2.138 -13.923 1.00 94.81 100 ASN A O 1
ATOM 786 N N . GLU A 1 101 ? 7.040 4.362 -13.823 1.00 94.94 101 GLU A N 1
ATOM 787 C CA . GLU A 1 101 ? 6.849 4.583 -15.262 1.00 94.94 101 GLU A CA 1
ATOM 788 C C . GLU A 1 101 ? 7.995 4.004 -16.096 1.00 94.94 101 GLU A C 1
ATOM 790 O O . GLU A 1 101 ? 7.742 3.268 -17.042 1.00 94.94 101 GLU A O 1
ATOM 795 N N . LYS A 1 102 ? 9.253 4.201 -15.684 1.00 93.44 102 LYS A N 1
ATOM 796 C CA . LYS A 1 102 ? 10.412 3.649 -16.403 1.00 93.44 102 LYS A CA 1
ATOM 797 C C . LYS A 1 102 ? 10.418 2.117 -16.413 1.00 93.44 102 LYS A C 1
ATOM 799 O O . LYS A 1 102 ? 10.833 1.500 -17.390 1.00 93.44 102 LYS A O 1
ATOM 804 N N . MET A 1 103 ? 10.003 1.483 -15.316 1.00 92.38 103 MET A N 1
ATOM 805 C CA . MET A 1 103 ? 9.916 0.021 -15.256 1.00 92.38 103 MET A CA 1
ATOM 806 C C . MET A 1 103 ? 8.813 -0.501 -16.180 1.00 92.38 103 MET A C 1
ATOM 808 O O . MET A 1 103 ? 9.023 -1.519 -16.835 1.00 92.38 103 MET A O 1
ATOM 812 N N . VAL A 1 104 ? 7.687 0.213 -16.263 1.00 94.44 104 VAL A N 1
ATOM 813 C CA . VAL A 1 104 ? 6.578 -0.090 -17.178 1.00 94.44 104 VAL A CA 1
ATOM 814 C C . VAL A 1 104 ? 6.999 0.081 -18.638 1.00 94.44 104 VAL A C 1
ATOM 816 O O . VAL A 1 104 ? 6.785 -0.821 -19.439 1.00 94.44 104 VAL A O 1
ATOM 819 N N . GLU A 1 105 ? 7.654 1.191 -18.982 1.00 94.44 105 GLU A N 1
ATOM 820 C CA . GLU A 1 105 ? 8.156 1.461 -20.339 1.00 94.44 105 GLU A CA 1
ATOM 821 C C . GLU A 1 105 ? 9.132 0.384 -20.825 1.00 94.44 105 GLU A C 1
ATOM 823 O O . GLU A 1 105 ? 9.076 -0.033 -21.979 1.00 94.44 105 GLU A O 1
ATOM 828 N N . ASN A 1 106 ? 9.998 -0.108 -19.936 1.00 92.38 106 ASN A N 1
ATOM 829 C CA . ASN A 1 106 ? 10.957 -1.164 -20.258 1.00 92.38 106 ASN A CA 1
ATOM 830 C C . ASN A 1 106 ? 10.327 -2.564 -20.353 1.00 92.38 106 ASN A C 1
ATOM 832 O O . ASN A 1 106 ? 10.996 -3.495 -20.796 1.00 92.38 106 ASN A O 1
ATOM 836 N N . ASN A 1 107 ? 9.081 -2.738 -19.905 1.00 91.00 107 ASN A N 1
ATOM 837 C CA . ASN A 1 107 ? 8.391 -4.027 -19.866 1.00 91.00 107 ASN A CA 1
ATOM 838 C C . ASN A 1 107 ? 6.938 -3.882 -20.361 1.00 91.00 107 ASN A C 1
ATOM 840 O O . ASN A 1 107 ? 6.011 -4.168 -19.602 1.00 91.00 107 ASN A O 1
ATOM 844 N N . PRO A 1 108 ? 6.706 -3.451 -21.616 1.00 90.38 108 PRO A N 1
ATOM 845 C CA . PRO A 1 108 ? 5.366 -3.098 -22.101 1.00 90.38 108 PRO A CA 1
ATOM 846 C C . PRO A 1 108 ? 4.376 -4.273 -22.083 1.00 90.38 108 PRO A C 1
ATOM 848 O O . PRO A 1 108 ? 3.177 -4.066 -21.908 1.00 90.38 108 PRO A O 1
ATOM 851 N N . ASP A 1 109 ? 4.876 -5.504 -22.203 1.00 91.69 109 ASP A N 1
ATOM 852 C CA . ASP A 1 109 ? 4.065 -6.727 -22.223 1.00 91.69 109 ASP A CA 1
ATOM 853 C C . ASP A 1 109 ? 3.801 -7.307 -20.822 1.00 91.69 109 ASP A C 1
ATOM 855 O O . ASP A 1 109 ? 3.152 -8.347 -20.679 1.00 91.69 109 ASP A O 1
ATOM 859 N N . LEU A 1 110 ? 4.317 -6.666 -19.766 1.00 89.06 110 LEU A N 1
ATOM 860 C CA . LEU A 1 110 ? 4.211 -7.141 -18.391 1.00 89.06 110 LEU A CA 1
ATOM 861 C C . LEU A 1 110 ? 3.630 -6.060 -17.479 1.00 89.06 110 LEU A C 1
ATOM 863 O O . LEU A 1 110 ? 4.063 -4.913 -17.459 1.00 89.06 110 LEU A O 1
ATOM 867 N N . MET A 1 111 ? 2.688 -6.464 -16.630 1.00 93.19 111 MET A N 1
ATOM 868 C CA . MET A 1 111 ? 2.290 -5.647 -15.486 1.00 93.19 111 MET A CA 1
ATOM 869 C C . MET A 1 111 ? 3.326 -5.827 -14.376 1.00 93.19 111 MET A C 1
ATOM 871 O O . MET A 1 111 ? 3.480 -6.931 -13.841 1.00 93.19 111 MET A O 1
ATOM 875 N N . VAL A 1 112 ? 4.059 -4.758 -14.067 1.00 93.62 112 VAL A N 1
ATOM 876 C CA . VAL A 1 112 ? 5.279 -4.817 -13.242 1.00 93.62 112 VAL A CA 1
ATOM 877 C C . VAL A 1 112 ? 5.163 -4.103 -11.896 1.00 93.62 112 VAL A C 1
ATOM 879 O O . VAL A 1 112 ? 5.984 -4.354 -11.012 1.00 93.62 112 VAL A O 1
ATOM 882 N N . ASP A 1 113 ? 4.148 -3.259 -11.717 1.00 95.81 113 ASP A N 1
ATOM 883 C CA . ASP A 1 113 ? 3.882 -2.526 -10.479 1.00 95.81 113 ASP A CA 1
ATOM 884 C C . ASP A 1 113 ? 2.441 -2.725 -9.971 1.00 95.81 113 ASP A C 1
ATOM 886 O O . ASP A 1 113 ? 1.548 -3.178 -10.697 1.00 95.81 113 ASP A O 1
ATOM 890 N N . LEU A 1 114 ? 2.209 -2.420 -8.690 1.00 97.31 114 LEU A N 1
ATOM 891 C CA . LEU A 1 114 ? 0.884 -2.529 -8.079 1.00 97.31 114 LEU A CA 1
ATOM 892 C C . LEU A 1 114 ? -0.130 -1.606 -8.754 1.00 97.31 114 LEU A C 1
ATOM 894 O O . LEU A 1 114 ? -1.278 -2.003 -8.891 1.00 97.31 114 LEU A O 1
ATOM 898 N N . ARG A 1 115 ? 0.259 -0.416 -9.223 1.00 97.25 115 ARG A N 1
ATOM 899 C CA . ARG A 1 115 ? -0.642 0.508 -9.930 1.00 97.25 115 ARG A CA 1
ATOM 900 C C . ARG A 1 115 ? -1.331 -0.167 -11.127 1.00 97.25 115 ARG A C 1
ATOM 902 O O . ARG A 1 115 ? -2.552 -0.063 -11.251 1.00 97.25 115 ARG A O 1
ATOM 909 N N . GLN A 1 116 ? -0.583 -0.886 -11.968 1.00 96.81 116 GLN A N 1
ATOM 910 C CA . GLN A 1 116 ? -1.143 -1.667 -13.078 1.00 96.81 116 GLN A CA 1
ATOM 911 C C . GLN A 1 116 ? -1.928 -2.884 -12.580 1.00 96.81 116 GLN A C 1
ATOM 913 O O . GLN A 1 116 ? -3.059 -3.113 -13.007 1.00 96.81 116 GLN A O 1
ATOM 918 N N . LEU A 1 117 ? -1.333 -3.664 -11.671 1.00 97.25 117 LEU A N 1
ATOM 919 C CA . LEU A 1 117 ? -1.887 -4.946 -11.217 1.00 97.25 117 LEU A CA 1
ATOM 920 C C . LEU A 1 117 ? -3.198 -4.794 -10.434 1.00 97.25 117 LEU A C 1
ATOM 922 O O . LEU A 1 117 ? -4.075 -5.652 -10.509 1.00 97.25 117 LEU A O 1
ATOM 926 N N . LEU A 1 118 ? -3.342 -3.680 -9.722 1.00 97.31 118 LEU A N 1
ATOM 927 C CA . LEU A 1 118 ? -4.536 -3.275 -8.985 1.00 97.31 118 LEU A CA 1
ATOM 928 C C . LEU A 1 118 ? -5.523 -2.475 -9.853 1.00 97.31 118 LEU A C 1
ATOM 930 O O . LEU A 1 118 ? -6.513 -1.944 -9.357 1.00 97.31 118 LEU A O 1
ATOM 934 N N . LYS A 1 119 ? -5.279 -2.416 -11.169 1.00 96.62 119 LYS A N 1
ATOM 935 C CA . LYS A 1 119 ? -6.168 -1.823 -12.176 1.00 96.62 119 LYS A CA 1
ATOM 936 C C . LYS A 1 119 ? -6.454 -0.336 -11.950 1.00 96.62 119 LYS A C 1
ATOM 938 O O . LYS A 1 119 ? -7.516 0.136 -12.347 1.00 96.62 119 LYS A O 1
ATOM 943 N N . LEU A 1 120 ? -5.527 0.430 -11.367 1.00 96.88 120 LEU A N 1
ATOM 944 C CA . LEU A 1 120 ? -5.776 1.851 -11.069 1.00 96.88 120 LEU A CA 1
ATOM 945 C C . LEU A 1 120 ? -6.003 2.695 -12.335 1.00 96.88 120 LEU A C 1
ATOM 947 O O . LEU A 1 120 ? -6.650 3.734 -12.278 1.00 96.88 120 LEU A O 1
ATOM 951 N N . ASP A 1 121 ? -5.572 2.209 -13.500 1.00 93.69 121 ASP A N 1
ATOM 952 C CA . ASP A 1 121 ? -5.896 2.805 -14.802 1.00 93.69 121 ASP A CA 1
ATOM 953 C C . ASP A 1 121 ? -7.378 2.682 -15.201 1.00 93.69 121 ASP A C 1
ATOM 955 O O . ASP A 1 121 ? -7.800 3.281 -16.185 1.00 93.69 121 ASP A O 1
ATOM 959 N N . GLN A 1 122 ? -8.175 1.910 -14.460 1.00 95.94 122 GLN A N 1
ATOM 960 C CA . GLN A 1 122 ? -9.613 1.721 -14.687 1.00 95.94 122 GLN A CA 1
ATOM 961 C C . GLN A 1 122 ? -10.483 2.552 -13.732 1.00 95.94 122 GLN A C 1
ATOM 963 O O . GLN A 1 122 ? -11.712 2.421 -13.755 1.00 95.94 122 GLN A O 1
ATOM 968 N N . LEU A 1 123 ? -9.857 3.381 -12.888 1.00 97.81 123 LEU A N 1
ATOM 969 C CA . LEU A 1 123 ? -10.554 4.336 -12.033 1.00 97.81 123 LEU A CA 1
ATOM 970 C C . LEU A 1 123 ? -11.374 5.332 -12.871 1.00 97.81 123 LEU A C 1
ATOM 972 O O . LEU A 1 123 ? -10.994 5.644 -14.004 1.00 97.81 123 LEU A O 1
ATOM 976 N N . PRO A 1 124 ? -12.460 5.892 -12.310 1.00 97.12 124 PRO A N 1
ATOM 977 C CA . PRO A 1 124 ? -13.126 7.048 -12.901 1.00 97.12 124 PRO A CA 1
ATOM 978 C C . PRO A 1 124 ? -12.136 8.191 -13.174 1.00 97.12 124 PRO A C 1
ATOM 980 O O . PRO A 1 124 ? -11.158 8.373 -12.436 1.00 97.12 124 PRO A O 1
ATOM 983 N N . ALA A 1 125 ? -12.381 8.961 -14.237 1.00 95.44 125 ALA A N 1
ATOM 984 C CA . ALA A 1 125 ? -11.435 9.953 -14.753 1.00 95.44 125 ALA A CA 1
ATOM 985 C C . ALA A 1 125 ? -11.004 10.979 -13.688 1.00 95.44 125 ALA A C 1
ATOM 987 O O . ALA A 1 125 ? -9.838 11.369 -13.628 1.00 95.44 125 ALA A O 1
ATOM 988 N N . GLU A 1 126 ? -11.916 11.368 -12.796 1.00 95.62 126 GLU A N 1
ATOM 989 C CA . GLU A 1 126 ? -11.676 12.305 -11.696 1.00 95.62 126 GLU A CA 1
ATOM 990 C C . GLU A 1 126 ? -10.685 11.794 -10.634 1.00 95.62 126 GLU A C 1
ATOM 992 O O . GLU A 1 126 ? -10.075 12.594 -9.913 1.00 95.62 126 GLU A O 1
ATOM 997 N N . TYR A 1 127 ? -10.503 10.475 -10.535 1.00 97.19 127 TYR A N 1
ATOM 998 C CA . TYR A 1 127 ? -9.529 9.836 -9.652 1.00 97.19 127 TYR A CA 1
ATOM 999 C C . TYR A 1 127 ? -8.271 9.423 -10.403 1.00 97.19 127 TYR A C 1
ATOM 1001 O O . TYR A 1 127 ? -7.178 9.567 -9.860 1.00 97.19 127 TYR A O 1
ATOM 1009 N N . GLN A 1 128 ? -8.402 8.972 -11.651 1.00 93.00 128 GLN A N 1
ATOM 1010 C CA . GLN A 1 128 ? -7.278 8.522 -12.469 1.00 93.00 128 GLN A CA 1
ATOM 1011 C C . GLN A 1 128 ? -6.193 9.602 -12.595 1.00 93.00 128 GLN A C 1
ATOM 1013 O O . GLN A 1 128 ? -5.011 9.312 -12.424 1.00 93.00 128 GLN A O 1
ATOM 1018 N N . VAL A 1 129 ? -6.585 10.868 -12.788 1.00 91.44 129 VAL A N 1
ATOM 1019 C CA . VAL A 1 129 ? -5.653 12.012 -12.866 1.00 91.44 129 VAL A CA 1
ATOM 1020 C C . VAL A 1 129 ? -4.852 12.253 -11.580 1.00 91.44 129 VAL A C 1
ATOM 1022 O O . VAL A 1 129 ? -3.839 12.947 -11.610 1.00 91.44 129 VAL A O 1
ATOM 1025 N N . LYS A 1 130 ? -5.298 11.700 -10.445 1.00 91.81 130 LYS A N 1
ATOM 1026 C CA . LYS A 1 130 ? -4.635 11.829 -9.140 1.00 91.81 130 LYS A CA 1
ATOM 1027 C C . LYS A 1 130 ? -3.655 10.697 -8.862 1.00 91.81 130 LYS A C 1
ATOM 1029 O O . LYS A 1 130 ? -2.923 10.802 -7.884 1.00 91.81 130 LYS A O 1
ATOM 1034 N N . VAL A 1 131 ? -3.645 9.632 -9.668 1.00 94.19 131 VAL A N 1
ATOM 1035 C CA . VAL A 1 131 ? -2.757 8.479 -9.478 1.00 94.19 131 VAL A CA 1
ATOM 1036 C C . VAL A 1 131 ? -1.406 8.770 -10.137 1.00 94.19 131 VAL A C 1
ATOM 1038 O O . VAL A 1 131 ? -1.320 8.834 -11.365 1.00 94.19 131 VAL A O 1
ATOM 1041 N N . PRO A 1 132 ? -0.319 8.926 -9.365 1.00 92.69 132 PRO A N 1
ATOM 1042 C CA . PRO A 1 132 ? 1.006 9.120 -9.935 1.00 92.69 132 PRO A CA 1
ATOM 1043 C C . PRO A 1 132 ? 1.451 7.882 -10.722 1.00 92.69 132 PRO A C 1
ATOM 1045 O O . PRO A 1 132 ? 1.352 6.756 -10.237 1.00 92.69 132 PRO A O 1
ATOM 1048 N N . LYS A 1 133 ? 2.020 8.085 -11.913 1.00 93.50 133 LYS A N 1
ATOM 1049 C CA . LYS A 1 133 ? 2.620 6.992 -12.700 1.00 93.50 133 LYS A CA 1
ATOM 1050 C C . LYS A 1 133 ? 3.925 6.460 -12.108 1.00 93.50 133 LYS A C 1
ATOM 1052 O O . LYS A 1 133 ? 4.293 5.317 -12.349 1.00 93.50 133 LYS A O 1
ATOM 1057 N N . THR A 1 134 ? 4.607 7.287 -11.319 1.00 93.00 134 THR A N 1
ATOM 1058 C CA . THR A 1 134 ? 5.841 6.937 -10.619 1.00 93.00 134 THR A CA 1
ATOM 1059 C C . THR A 1 134 ? 5.739 7.377 -9.169 1.00 93.00 134 THR A C 1
ATOM 1061 O O . THR A 1 134 ? 5.396 8.526 -8.880 1.00 93.00 134 THR A O 1
ATOM 1064 N N . TRP A 1 135 ? 6.071 6.475 -8.248 1.00 90.12 135 TRP A N 1
ATOM 1065 C CA . TRP A 1 135 ? 6.268 6.833 -6.856 1.00 90.12 135 TRP A CA 1
ATOM 1066 C C . TRP A 1 135 ? 7.579 7.610 -6.724 1.00 90.12 135 TRP A C 1
ATOM 1068 O O . TRP A 1 135 ? 8.656 7.095 -7.032 1.00 90.12 135 TRP A O 1
ATOM 1078 N N . SER A 1 136 ? 7.504 8.859 -6.264 1.00 81.94 136 SER A N 1
ATOM 1079 C CA . SER A 1 136 ? 8.696 9.693 -6.092 1.00 81.94 136 SER A CA 1
ATOM 1080 C C . SER A 1 136 ? 9.653 9.054 -5.082 1.00 81.94 136 SER A C 1
ATOM 1082 O O . SER A 1 136 ? 9.306 8.864 -3.916 1.00 81.94 136 SER A O 1
ATOM 1084 N N . GLY A 1 137 ? 10.886 8.755 -5.506 1.00 71.00 137 GLY A N 1
ATOM 1085 C CA . GLY A 1 137 ? 11.906 8.133 -4.650 1.00 71.00 137 GLY A CA 1
ATOM 1086 C C . GLY A 1 137 ? 12.294 8.967 -3.423 1.00 71.00 137 GLY A C 1
ATOM 1087 O O . GLY A 1 137 ? 12.888 8.441 -2.484 1.00 71.00 137 GLY A O 1
ATOM 1088 N N . ALA A 1 138 ? 11.930 10.250 -3.414 1.00 68.81 138 ALA A N 1
ATOM 1089 C CA . ALA A 1 138 ? 12.168 11.165 -2.308 1.00 68.81 138 ALA A CA 1
ATOM 1090 C C . ALA A 1 138 ? 11.021 11.193 -1.275 1.00 68.81 138 ALA A C 1
ATOM 1092 O O . ALA A 1 138 ? 11.099 11.923 -0.287 1.00 68.81 138 ALA A O 1
ATOM 1093 N N . ASN A 1 139 ? 9.950 10.419 -1.483 1.00 71.81 139 ASN A N 1
ATOM 1094 C CA . ASN A 1 139 ? 8.741 10.449 -0.666 1.00 71.81 139 ASN A CA 1
ATOM 1095 C C . ASN A 1 139 ? 8.444 9.078 -0.054 1.00 71.81 139 ASN A C 1
ATOM 1097 O O . ASN A 1 139 ? 8.224 8.112 -0.771 1.00 71.81 139 ASN A O 1
ATOM 1101 N N . TYR A 1 140 ? 8.349 9.015 1.274 1.00 73.88 140 TYR A N 1
ATOM 1102 C CA . TYR A 1 140 ? 7.932 7.811 2.016 1.00 73.88 140 TYR A CA 1
ATOM 1103 C C . TYR A 1 140 ? 6.694 8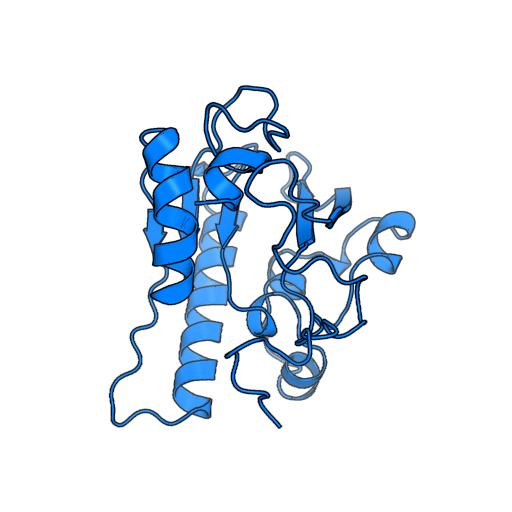.065 2.898 1.00 73.88 140 TYR A C 1
ATOM 1105 O O . TYR A 1 140 ? 6.185 7.161 3.554 1.00 73.88 140 TYR A O 1
ATOM 1113 N N . ASN A 1 141 ? 6.179 9.298 2.883 1.00 83.75 141 ASN A N 1
ATOM 1114 C CA . ASN A 1 141 ? 5.230 9.812 3.873 1.00 83.75 141 ASN A CA 1
ATOM 1115 C C . ASN A 1 141 ? 3.793 9.862 3.342 1.00 83.75 141 ASN A C 1
ATOM 1117 O O . ASN A 1 141 ? 3.067 10.809 3.628 1.00 83.75 141 ASN A O 1
ATOM 1121 N N . TYR A 1 142 ? 3.381 8.897 2.522 1.00 90.88 142 TYR A N 1
ATOM 1122 C CA . TYR A 1 142 ? 2.031 8.863 1.958 1.00 90.88 142 TYR A CA 1
ATOM 1123 C C . TYR A 1 142 ? 1.448 7.456 2.006 1.00 90.88 142 TYR A C 1
ATOM 1125 O O . TYR A 1 142 ? 2.173 6.470 1.904 1.00 90.88 142 TYR A O 1
ATOM 1133 N N . PHE A 1 143 ? 0.133 7.380 2.150 1.00 93.69 143 PHE A N 1
ATOM 1134 C CA . PHE A 1 143 ? -0.669 6.200 1.873 1.00 93.69 143 PHE A CA 1
ATOM 1135 C C . PHE A 1 143 ? -1.398 6.404 0.553 1.00 93.69 143 PHE A C 1
ATOM 1137 O O . PHE A 1 143 ? -1.889 7.501 0.275 1.00 93.69 143 PHE A O 1
ATOM 1144 N N . TRP A 1 144 ? -1.479 5.345 -0.242 1.00 95.50 144 TRP A N 1
ATOM 1145 C CA . TRP A 1 144 ? -2.463 5.240 -1.310 1.00 95.50 144 TRP A CA 1
ATOM 1146 C C . TRP A 1 144 ? -3.607 4.384 -0.785 1.00 95.50 144 TRP A C 1
ATOM 1148 O O . TRP A 1 144 ? -3.387 3.249 -0.365 1.00 95.50 144 TRP A O 1
ATOM 1158 N N . ILE A 1 145 ? -4.803 4.957 -0.764 1.00 96.88 145 ILE A N 1
ATOM 1159 C CA . ILE A 1 145 ? -6.038 4.303 -0.343 1.00 96.88 145 ILE A CA 1
ATOM 1160 C C . ILE A 1 145 ? -6.872 4.118 -1.602 1.00 96.88 145 ILE A C 1
ATOM 1162 O O . ILE A 1 145 ? -7.087 5.076 -2.348 1.00 96.88 145 ILE A O 1
ATOM 1166 N N . VAL A 1 146 ? -7.285 2.881 -1.856 1.00 97.56 146 VAL A N 1
ATOM 1167 C CA . VAL A 1 146 ? -8.036 2.505 -3.052 1.00 97.56 146 VAL A CA 1
ATOM 1168 C C . VAL A 1 146 ? -9.282 1.763 -2.614 1.00 97.56 146 VAL A C 1
ATOM 1170 O O . VAL A 1 146 ? -9.176 0.727 -1.957 1.00 97.56 146 VAL A O 1
ATOM 1173 N N . ASP A 1 147 ? -10.438 2.277 -3.014 1.00 97.38 147 ASP A N 1
ATOM 1174 C CA . ASP A 1 147 ? -11.718 1.624 -2.768 1.00 97.38 147 ASP A CA 1
ATOM 1175 C C . ASP A 1 147 ? -12.146 0.845 -4.007 1.00 97.38 147 ASP A C 1
ATOM 1177 O O . ASP A 1 147 ? -11.985 1.314 -5.139 1.00 97.38 147 ASP A O 1
ATOM 1181 N N . TYR A 1 148 ? -12.722 -0.334 -3.784 1.00 97.25 148 TYR A N 1
ATOM 1182 C CA . TYR A 1 148 ? -13.229 -1.218 -4.828 1.00 97.25 148 TYR A CA 1
ATOM 1183 C C . TYR A 1 148 ? -14.719 -1.461 -4.635 1.00 97.25 148 TYR A C 1
ATOM 1185 O O . TYR A 1 148 ? -15.204 -1.560 -3.507 1.00 97.25 148 TYR A O 1
ATOM 1193 N N . ASP A 1 149 ? -15.439 -1.602 -5.742 1.00 95.44 149 ASP A N 1
ATOM 1194 C CA . ASP A 1 149 ? -16.803 -2.110 -5.705 1.00 95.44 149 ASP A CA 1
ATOM 1195 C C . ASP A 1 149 ? -16.842 -3.634 -5.484 1.00 95.44 149 ASP A C 1
ATOM 1197 O O . ASP A 1 149 ? -15.823 -4.327 -5.413 1.00 95.44 149 ASP A O 1
ATOM 1201 N N . THR A 1 150 ? -18.052 -4.183 -5.393 1.00 93.25 150 THR A N 1
ATOM 1202 C CA . THR A 1 150 ? -18.268 -5.621 -5.172 1.00 93.25 150 THR A CA 1
ATOM 1203 C C . THR A 1 150 ? -17.807 -6.512 -6.329 1.00 93.25 150 THR A C 1
ATOM 1205 O O . THR A 1 150 ? -17.661 -7.717 -6.129 1.00 93.25 150 THR A O 1
ATOM 1208 N N . SER A 1 151 ? -17.551 -5.945 -7.513 1.00 91.44 151 SER A N 1
ATOM 1209 C CA . SER A 1 151 ? -17.001 -6.652 -8.676 1.00 91.44 151 SER A CA 1
ATOM 1210 C C . SER A 1 151 ? -15.467 -6.665 -8.701 1.00 91.44 151 SER A C 1
ATOM 1212 O O . SER A 1 151 ? -14.868 -7.293 -9.575 1.00 91.44 151 SER A O 1
ATOM 1214 N N . GLY A 1 152 ? -14.819 -5.979 -7.751 1.00 91.56 152 GLY A N 1
ATOM 1215 C CA . GLY A 1 152 ? -13.367 -5.819 -7.716 1.00 91.56 152 GLY A CA 1
ATOM 1216 C C . GLY A 1 152 ? -12.853 -4.769 -8.704 1.00 91.56 152 GLY A C 1
ATOM 1217 O O . GLY A 1 152 ? -11.682 -4.814 -9.091 1.00 91.56 152 GLY A O 1
ATOM 1218 N N . LYS A 1 153 ? -13.704 -3.830 -9.137 1.00 95.75 153 LYS A N 1
ATOM 1219 C CA . LYS A 1 153 ? -13.290 -2.668 -9.930 1.00 95.75 153 LYS A CA 1
ATOM 1220 C C . LYS A 1 153 ? -12.951 -1.502 -8.991 1.00 95.75 153 LYS A C 1
ATOM 1222 O O . LYS A 1 153 ? -13.731 -1.237 -8.076 1.00 95.75 153 LYS A O 1
ATOM 1227 N N . PRO A 1 154 ? -11.825 -0.793 -9.190 1.00 97.62 154 PRO A N 1
ATOM 1228 C CA . PRO A 1 154 ? -11.499 0.361 -8.364 1.00 97.62 154 PRO A CA 1
ATOM 1229 C C . PRO A 1 154 ? -12.445 1.525 -8.679 1.00 97.62 154 PRO A C 1
ATOM 1231 O O . PRO A 1 154 ? -12.696 1.843 -9.845 1.00 97.62 154 PRO A O 1
ATOM 1234 N N . VAL A 1 155 ? -12.966 2.166 -7.635 1.00 97.94 155 VAL A N 1
ATOM 1235 C CA . VAL A 1 155 ? -13.973 3.235 -7.733 1.00 97.94 155 VAL A CA 1
ATOM 1236 C C . VAL A 1 155 ? -13.528 4.552 -7.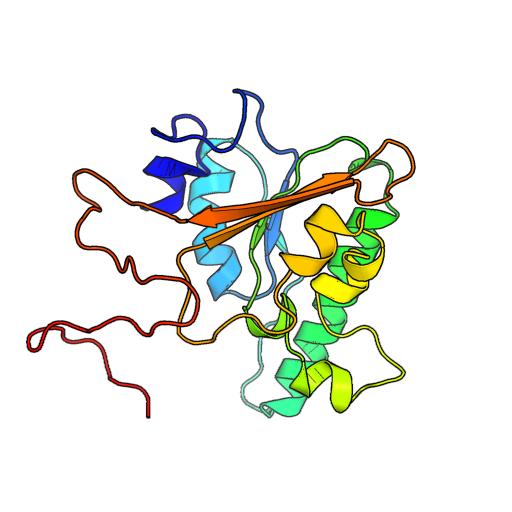114 1.00 97.94 155 VAL A C 1
ATOM 1238 O O . VAL A 1 155 ? -14.019 5.597 -7.531 1.00 97.94 155 VAL A O 1
ATOM 1241 N N . ALA A 1 156 ? -12.578 4.532 -6.179 1.00 97.88 156 ALA A N 1
ATOM 1242 C CA . ALA A 1 156 ? -12.011 5.747 -5.612 1.00 97.88 156 ALA A CA 1
ATOM 1243 C C . ALA A 1 156 ? -10.523 5.585 -5.302 1.00 97.88 156 ALA A C 1
ATOM 1245 O O . ALA A 1 156 ? -10.027 4.488 -5.043 1.00 97.88 156 ALA A O 1
ATOM 1246 N N . PHE A 1 157 ? -9.820 6.713 -5.327 1.00 97.75 157 PHE A N 1
ATOM 1247 C CA . PHE A 1 157 ? -8.419 6.813 -4.945 1.00 97.75 157 PHE A CA 1
ATOM 1248 C C . PHE A 1 157 ? -8.203 8.050 -4.083 1.00 97.75 157 PHE A C 1
ATOM 1250 O O . PHE A 1 157 ? -8.603 9.160 -4.453 1.00 97.75 157 PHE A O 1
ATOM 1257 N N . ALA A 1 158 ? -7.509 7.867 -2.965 1.00 95.25 158 ALA A N 1
ATOM 1258 C CA . ALA A 1 158 ? -7.040 8.949 -2.122 1.00 95.25 158 ALA A CA 1
ATOM 1259 C C . ALA A 1 158 ? -5.553 8.784 -1.814 1.00 95.25 158 ALA A C 1
ATOM 1261 O O . ALA A 1 158 ? -5.074 7.717 -1.431 1.00 95.25 158 ALA A O 1
ATOM 1262 N N . GLN A 1 159 ? -4.827 9.889 -1.936 1.00 91.75 159 GLN A N 1
ATOM 1263 C CA . GLN A 1 159 ? -3.462 9.997 -1.460 1.00 91.75 159 GLN A CA 1
ATOM 1264 C C . GLN A 1 159 ? -3.472 10.729 -0.119 1.00 91.75 159 GLN A C 1
ATOM 1266 O O . GLN A 1 159 ? -3.771 11.920 -0.057 1.00 91.75 159 GLN A O 1
ATOM 1271 N N . GLN A 1 160 ? -3.128 10.025 0.957 1.00 91.62 160 GLN A N 1
ATOM 1272 C CA . GLN A 1 160 ? -3.134 10.587 2.304 1.00 91.62 160 GLN A CA 1
ATOM 1273 C C . GLN A 1 160 ? -1.715 10.764 2.827 1.00 91.62 160 GLN A C 1
ATOM 1275 O O . GLN A 1 160 ? -0.961 9.804 2.961 1.00 91.62 160 GLN A O 1
ATOM 1280 N N . ARG A 1 161 ? -1.357 12.000 3.171 1.00 90.19 161 ARG A N 1
ATOM 1281 C CA . ARG A 1 161 ? -0.069 12.313 3.793 1.00 90.19 161 ARG A CA 1
ATOM 1282 C C . ARG A 1 161 ? 0.009 11.781 5.225 1.00 90.19 161 ARG A C 1
ATOM 1284 O O . ARG A 1 161 ? -0.933 11.909 6.008 1.00 90.19 161 ARG A O 1
ATOM 1291 N N . GLN A 1 162 ? 1.168 11.236 5.571 1.00 90.50 162 GLN A N 1
ATOM 1292 C CA . GLN A 1 162 ? 1.561 10.859 6.921 1.00 90.50 162 GLN A CA 1
ATOM 1293 C C . GLN A 1 162 ? 2.076 12.103 7.647 1.00 90.50 162 GLN A C 1
ATOM 1295 O O . GLN A 1 162 ? 3.238 12.479 7.534 1.00 90.50 162 GLN A O 1
ATOM 1300 N N . ASP A 1 163 ? 1.188 12.753 8.383 1.00 90.00 163 ASP A N 1
ATOM 1301 C CA . ASP A 1 163 ? 1.501 13.892 9.235 1.00 90.00 163 ASP A CA 1
ATOM 1302 C C . ASP A 1 163 ? 1.658 13.423 10.688 1.00 90.00 163 ASP A C 1
ATOM 1304 O O . ASP A 1 163 ? 0.685 13.280 11.436 1.00 90.00 163 ASP A O 1
ATOM 1308 N N . PHE A 1 164 ? 2.891 13.124 11.088 1.00 90.06 164 PHE A N 1
ATOM 1309 C CA . PHE A 1 164 ? 3.174 12.644 12.435 1.00 90.06 164 PHE A CA 1
ATOM 1310 C C . PHE A 1 164 ? 3.161 13.790 13.454 1.00 90.06 164 PHE A C 1
ATOM 1312 O O . PHE A 1 164 ? 3.872 14.776 13.311 1.00 90.06 164 PHE A O 1
ATOM 1319 N N . SER A 1 165 ? 2.403 13.637 14.542 1.00 90.62 165 SER A N 1
ATOM 1320 C CA . SER A 1 165 ? 2.362 14.595 15.657 1.00 90.62 165 SER A CA 1
ATOM 1321 C C . SER A 1 165 ? 3.031 14.085 16.947 1.00 90.62 165 SER A C 1
ATOM 1323 O O . SER A 1 165 ? 3.510 12.946 17.035 1.00 90.62 165 SER A O 1
ATOM 1325 N N . GLY A 1 166 ? 3.077 14.944 17.974 1.00 91.19 166 GLY A N 1
ATOM 1326 C CA . GLY A 1 166 ? 3.589 14.615 19.307 1.00 91.19 166 GLY A CA 1
ATOM 1327 C C . GLY A 1 166 ? 5.067 14.227 19.281 1.00 91.19 166 GLY A C 1
ATOM 1328 O O . GLY A 1 166 ? 5.868 14.849 18.596 1.00 91.19 166 GLY A O 1
ATOM 1329 N N . LYS A 1 167 ? 5.440 13.145 19.975 1.00 91.06 167 LYS A N 1
ATOM 1330 C CA . LYS A 1 167 ? 6.835 12.656 20.008 1.00 91.06 167 LYS A CA 1
ATOM 1331 C C . LYS A 1 167 ? 7.404 12.219 18.648 1.00 91.06 167 LYS A C 1
ATOM 1333 O O . LYS A 1 167 ? 8.582 11.890 18.569 1.00 91.06 167 LYS A O 1
ATOM 1338 N N . TYR A 1 168 ? 6.575 12.160 17.606 1.00 89.25 168 TYR A N 1
ATOM 1339 C CA . TYR A 1 168 ? 6.971 11.788 16.249 1.00 89.25 168 TYR A CA 1
ATOM 1340 C C . TYR A 1 168 ? 6.996 12.984 15.284 1.00 89.25 168 TYR A C 1
ATOM 1342 O O . TYR A 1 168 ? 7.247 12.786 14.103 1.00 89.25 168 TYR A O 1
ATOM 1350 N N . SER A 1 169 ? 6.772 14.214 15.761 1.00 87.38 169 SER A N 1
ATOM 1351 C CA . SER A 1 169 ? 6.720 15.414 14.911 1.00 87.38 169 SER A CA 1
ATOM 1352 C C . SER A 1 169 ? 8.039 15.777 14.228 1.00 87.38 169 SER A C 1
ATOM 1354 O O . SER A 1 169 ? 8.051 16.603 13.326 1.00 87.38 169 SER A O 1
ATOM 1356 N N . GLY A 1 170 ? 9.155 15.186 14.666 1.00 82.25 170 GLY A N 1
ATOM 1357 C CA . GLY A 1 170 ? 10.470 15.353 14.041 1.00 82.25 170 GLY A CA 1
ATOM 1358 C C . GLY A 1 170 ? 10.766 14.366 12.909 1.00 82.25 170 GLY A C 1
ATOM 1359 O O . GLY A 1 170 ? 11.900 14.334 12.440 1.00 82.25 170 GLY A O 1
ATOM 1360 N N . LEU A 1 171 ? 9.806 13.518 12.523 1.00 83.31 171 LEU A N 1
ATOM 1361 C CA . LEU A 1 171 ? 9.961 12.617 11.382 1.00 83.31 171 LEU A CA 1
ATOM 1362 C C . LEU A 1 171 ? 9.833 13.377 10.050 1.00 83.31 171 LEU A C 1
ATOM 1364 O O . LEU A 1 171 ? 9.178 14.422 10.013 1.00 83.31 171 LEU A O 1
ATOM 1368 N N . PRO A 1 172 ? 10.417 12.838 8.962 1.00 78.25 172 PRO A N 1
ATOM 1369 C CA . PRO A 1 172 ? 10.271 13.394 7.622 1.00 78.25 172 PRO A CA 1
ATOM 1370 C C . PRO A 1 172 ? 8.810 13.698 7.283 1.00 78.25 172 PRO A C 1
ATOM 1372 O O . PRO A 1 172 ? 7.930 12.863 7.491 1.00 78.25 172 PRO A O 1
ATOM 1375 N N . ASN A 1 173 ? 8.552 14.890 6.744 1.00 79.62 173 ASN A N 1
ATOM 1376 C CA . ASN A 1 173 ? 7.209 15.321 6.361 1.00 79.62 173 ASN A CA 1
ATOM 1377 C C . ASN A 1 173 ? 7.258 16.243 5.133 1.00 79.62 173 ASN A C 1
ATOM 1379 O O . ASN A 1 173 ? 6.791 17.373 5.177 1.00 79.62 173 ASN A O 1
ATOM 1383 N N . ASN A 1 174 ? 7.885 15.802 4.045 1.00 79.44 174 ASN A N 1
ATOM 1384 C CA . ASN A 1 174 ? 7.976 16.524 2.770 1.00 79.44 174 ASN A CA 1
ATOM 1385 C C . ASN A 1 174 ? 6.728 16.346 1.878 1.00 79.44 174 ASN A C 1
ATOM 1387 O O . ASN A 1 174 ? 6.084 15.291 1.879 1.00 79.44 174 ASN A O 1
ATOM 1391 N N . ASP A 1 175 ? 6.406 17.380 1.094 1.00 80.00 175 ASP A N 1
ATOM 1392 C CA . ASP A 1 175 ? 5.334 17.349 0.089 1.00 80.00 175 ASP A CA 1
ATOM 1393 C C . ASP A 1 175 ? 5.641 16.321 -1.013 1.00 80.00 175 ASP A C 1
ATOM 1395 O O . ASP A 1 175 ? 6.805 15.995 -1.265 1.00 80.00 175 ASP A O 1
ATOM 1399 N N . TRP A 1 176 ? 4.609 15.783 -1.674 1.00 74.69 176 TRP A N 1
ATOM 1400 C CA . TRP A 1 176 ? 4.789 14.812 -2.758 1.00 74.69 176 TRP A CA 1
ATOM 1401 C C . TRP A 1 176 ? 5.673 15.383 -3.876 1.00 74.69 176 TRP A C 1
ATOM 1403 O O . TRP A 1 176 ? 5.463 16.503 -4.330 1.00 74.69 176 TRP A O 1
ATOM 1413 N N . GLY A 1 177 ? 6.671 14.614 -4.318 1.00 73.38 177 GLY A N 1
ATOM 1414 C CA . GLY A 1 177 ? 7.640 15.030 -5.336 1.00 73.38 177 GLY A CA 1
ATOM 1415 C C . GLY A 1 177 ? 8.768 15.933 -4.823 1.00 73.38 177 GLY A C 1
ATOM 1416 O O . GLY A 1 177 ? 9.718 16.187 -5.557 1.00 73.38 177 GLY A O 1
ATOM 1417 N N . VAL A 1 178 ? 8.709 16.392 -3.570 1.00 76.69 178 VAL A N 1
ATOM 1418 C CA . VAL A 1 178 ? 9.735 17.247 -2.959 1.00 76.69 178 VAL A CA 1
ATOM 1419 C C . VAL A 1 178 ? 10.638 16.389 -2.088 1.00 76.69 178 VAL A C 1
ATOM 1421 O O . VAL A 1 178 ? 10.133 15.633 -1.271 1.00 76.69 178 VAL A O 1
ATOM 1424 N N . ALA A 1 179 ? 11.960 16.487 -2.223 1.00 72.56 179 ALA A N 1
ATOM 1425 C CA . ALA A 1 179 ? 12.874 15.761 -1.342 1.00 72.56 179 ALA A CA 1
ATOM 1426 C C . ALA A 1 179 ? 12.868 16.317 0.085 1.00 72.56 179 ALA A C 1
ATOM 1428 O O . ALA A 1 179 ? 12.674 17.513 0.302 1.00 72.56 179 ALA A O 1
ATOM 1429 N N . GLU A 1 180 ? 13.113 15.454 1.070 1.00 69.69 180 GLU A N 1
ATOM 1430 C CA . GLU A 1 180 ? 13.288 15.914 2.442 1.00 69.69 180 GLU A CA 1
ATOM 1431 C C . GLU A 1 180 ? 14.518 16.822 2.551 1.00 69.69 180 GLU A C 1
ATOM 1433 O O . GLU A 1 180 ? 15.643 16.444 2.207 1.00 69.69 180 GLU A O 1
ATOM 1438 N N . VAL A 1 181 ? 14.313 18.025 3.087 1.00 67.19 181 VAL A N 1
ATOM 1439 C CA . VAL A 1 181 ? 15.416 18.906 3.463 1.00 67.19 181 VAL A CA 1
ATOM 1440 C C . VAL A 1 181 ? 15.998 18.392 4.775 1.00 67.19 181 VAL A C 1
ATOM 1442 O O . VAL A 1 181 ? 15.589 18.788 5.865 1.00 67.19 181 VAL A O 1
ATOM 1445 N N . LEU A 1 182 ? 16.963 17.480 4.668 1.00 62.69 182 LEU A N 1
ATOM 1446 C CA . LEU A 1 182 ? 17.689 16.970 5.824 1.00 62.69 182 LEU A CA 1
ATOM 1447 C C . LEU A 1 182 ? 18.372 18.124 6.565 1.00 62.69 182 LEU A C 1
ATOM 1449 O O . LEU A 1 182 ? 19.218 18.828 6.000 1.00 62.69 182 LEU A O 1
ATOM 1453 N N . ALA A 1 183 ? 18.055 18.280 7.853 1.00 62.97 183 ALA A N 1
ATOM 1454 C CA . ALA A 1 183 ? 18.738 19.237 8.714 1.00 62.97 183 ALA A CA 1
ATOM 1455 C C . ALA A 1 183 ? 20.259 19.026 8.628 1.00 62.97 183 ALA A C 1
ATOM 1457 O O . ALA A 1 183 ? 20.736 17.888 8.607 1.00 62.97 183 ALA A O 1
ATOM 1458 N N . ALA A 1 184 ? 21.034 20.115 8.620 1.00 60.22 184 ALA A N 1
ATOM 1459 C CA . ALA A 1 184 ? 22.492 20.065 8.451 1.00 60.22 184 ALA A CA 1
ATOM 1460 C C . ALA A 1 184 ? 23.210 19.188 9.499 1.00 60.22 184 ALA A C 1
ATOM 1462 O O . ALA A 1 184 ? 24.306 18.700 9.249 1.00 60.22 184 ALA A O 1
ATOM 1463 N N . LYS A 1 185 ? 22.580 18.967 10.661 1.00 59.00 185 LYS A N 1
ATOM 1464 C CA . LYS A 1 185 ? 23.080 18.119 11.755 1.00 59.00 185 LYS A CA 1
ATOM 1465 C C . LYS A 1 185 ? 22.576 16.671 11.705 1.00 59.00 185 LYS A C 1
ATOM 1467 O O . LYS A 1 185 ? 22.899 15.892 12.602 1.00 59.00 185 LYS A O 1
ATOM 1472 N N . SER A 1 186 ? 21.756 16.303 10.721 1.00 57.75 186 SER A N 1
ATOM 1473 C CA . SER A 1 186 ? 21.297 14.921 10.590 1.00 57.75 186 SER A CA 1
ATOM 1474 C C . SER A 1 186 ? 22.488 14.022 10.246 1.00 57.75 186 SER A C 1
ATOM 1476 O O . SER A 1 186 ? 23.298 14.331 9.375 1.00 57.75 186 SER A O 1
ATOM 1478 N N . LYS A 1 187 ? 22.609 12.896 10.955 1.00 56.00 187 LYS A N 1
ATOM 1479 C CA . LYS A 1 187 ? 23.632 11.869 10.684 1.00 56.00 187 LYS A CA 1
ATOM 1480 C C . LYS A 1 187 ? 23.230 10.940 9.527 1.00 56.00 187 LYS A C 1
ATOM 1482 O O . LYS A 1 187 ? 23.868 9.912 9.312 1.00 56.00 187 LYS A O 1
ATOM 1487 N N . CYS A 1 188 ? 22.157 11.269 8.810 1.00 52.22 188 CYS A N 1
ATOM 1488 C CA . CYS A 1 188 ? 21.666 10.497 7.678 1.00 52.22 188 CYS A CA 1
ATOM 1489 C C . CYS A 1 188 ? 22.647 10.633 6.508 1.00 52.22 188 CYS A C 1
ATOM 1491 O O . CYS A 1 188 ? 23.017 11.743 6.120 1.00 52.22 188 CYS A O 1
ATOM 1493 N N . LYS A 1 189 ? 23.073 9.505 5.927 1.00 48.69 189 LYS A N 1
ATOM 1494 C CA . LYS A 1 189 ? 23.862 9.533 4.692 1.00 48.69 189 LYS A CA 1
ATOM 1495 C C . LYS A 1 189 ? 23.005 10.143 3.584 1.00 48.69 189 LYS A C 1
ATOM 1497 O O . LYS A 1 189 ? 21.929 9.633 3.284 1.00 48.69 189 LYS A O 1
ATOM 1502 N N . ARG A 1 190 ? 23.491 11.224 2.973 1.00 45.91 190 ARG A N 1
ATOM 1503 C CA . ARG A 1 190 ? 22.931 11.742 1.722 1.00 45.91 190 ARG A CA 1
ATOM 1504 C C . ARG A 1 190 ? 23.298 10.749 0.623 1.00 45.91 190 ARG A C 1
ATOM 1506 O O . ARG A 1 190 ? 24.473 10.636 0.281 1.00 45.91 190 ARG A O 1
ATOM 1513 N N . TRP A 1 191 ? 22.322 9.998 0.133 1.00 40.91 191 TRP A N 1
ATOM 1514 C CA . TRP A 1 191 ? 22.509 9.161 -1.048 1.00 40.91 191 TRP A CA 1
ATOM 1515 C C . TRP A 1 191 ? 22.535 10.084 -2.273 1.00 40.91 191 TRP A C 1
ATOM 1517 O O . TRP A 1 191 ? 21.656 10.935 -2.408 1.00 40.91 191 TRP A O 1
ATOM 1527 N N . ARG A 1 192 ? 23.611 9.995 -3.065 1.00 35.69 192 ARG A N 1
ATOM 1528 C CA . ARG A 1 192 ? 23.751 10.687 -4.355 1.00 35.69 192 ARG A CA 1
ATOM 1529 C C . ARG A 1 192 ? 23.071 9.880 -5.446 1.00 35.69 192 ARG A C 1
ATOM 1531 O O . ARG A 1 192 ? 23.159 8.636 -5.357 1.00 35.69 192 ARG A O 1
#

Foldseek 3Di:
DQCCQAEQAQNHVPHPDPNDHFQEEEEEEPVLCVVCVSRCVRVVHDYHYLYDDDDPPDDPVRSLVSSQVSLLVVLCCCQPPPSNQPGGYHYRYDQCQQADQVVCVVCVPDDRHCCVSLPLVQEDPVANVVDDNGQQPQDDFWDWDWDADRNSGTYHIDIGGNCGDDPCNPPFGDDGNDHGPDDPPDPDDDDD

Radius of gyration: 16.95 Å; chains: 1; bounding box: 43×35×42 Å

Sequence (192 aa):
MALKAQYLGKNAVKSLFDKSAPEAFFATTLHSLELASPAADSWGLPVITYAVVPLAEMDAVEVSNWVTNQTRRAATDLMNNPRWHQKTVVMVWEHKHIANEKMVENNPDLMVDLRQLLKLDQLPAEYQVKVPKTWSGAN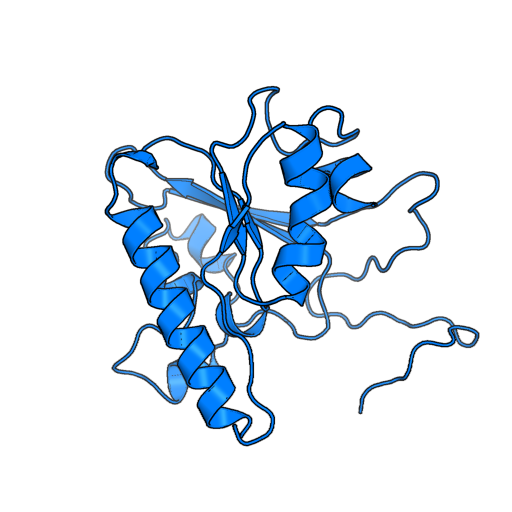YNYFWIVDYDTSGKPVAFAQQRQDFSGKYSGLPNNDWGVAEVLAAKSKCKRWR

pLDDT: mean 89.1, std 11.29, range [35.69, 97.94]